Protein AF-H0EYF1-F1 (afdb_monomer_lite)

Radius of gyration: 36.39 Å; chains: 1; bounding box: 129×73×87 Å

Structure (mmCIF, N/CA/C/O backbone):
data_AF-H0EYF1-F1
#
_entry.id   AF-H0EYF1-F1
#
loop_
_atom_site.group_PDB
_atom_site.id
_atom_site.type_symbol
_atom_site.label_atom_id
_atom_site.label_alt_id
_atom_site.label_comp_id
_atom_site.label_asym_id
_atom_site.label_entity_id
_atom_site.label_seq_id
_atom_site.pdbx_PDB_ins_code
_atom_site.Cartn_x
_atom_site.Cartn_y
_atom_site.Cartn_z
_atom_site.occupancy
_atom_site.B_iso_or_equiv
_atom_site.auth_seq_id
_atom_site.auth_comp_id
_atom_site.auth_asym_id
_atom_site.auth_atom_id
_atom_site.pdbx_PDB_model_num
ATOM 1 N N . MET A 1 1 ? 89.212 45.137 13.481 1.00 36.31 1 MET A N 1
ATOM 2 C CA . MET A 1 1 ? 88.698 46.083 12.464 1.00 36.31 1 MET A CA 1
ATOM 3 C C . MET A 1 1 ? 87.272 45.691 12.110 1.00 36.31 1 MET A C 1
ATOM 5 O O . MET A 1 1 ? 87.019 44.524 11.852 1.00 36.31 1 MET A O 1
ATOM 9 N N . LYS A 1 2 ? 86.349 46.651 12.211 1.00 36.38 2 LYS A N 1
ATOM 10 C CA . LYS A 1 2 ? 84.891 46.508 12.074 1.00 36.38 2 LYS A CA 1
ATOM 11 C C . LYS A 1 2 ? 84.499 46.073 10.658 1.00 36.38 2 LYS A C 1
ATOM 13 O O . LYS A 1 2 ? 84.971 46.716 9.727 1.00 36.38 2 LYS A O 1
ATOM 18 N N . ARG A 1 3 ? 83.557 45.131 10.509 1.00 32.34 3 ARG A N 1
ATOM 19 C CA . ARG A 1 3 ? 82.508 45.187 9.469 1.00 32.34 3 ARG A CA 1
ATOM 20 C C . ARG A 1 3 ? 81.203 44.581 9.984 1.00 32.34 3 ARG A C 1
ATOM 22 O O . ARG A 1 3 ? 81.070 43.378 10.157 1.00 32.34 3 ARG A O 1
ATOM 29 N N . LEU A 1 4 ? 80.281 45.500 10.237 1.00 33.81 4 LEU A N 1
ATOM 30 C CA . LEU A 1 4 ? 78.841 45.331 10.330 1.00 33.81 4 LEU A CA 1
ATOM 31 C C . LEU A 1 4 ? 78.311 45.169 8.896 1.00 33.81 4 LEU A C 1
ATOM 33 O O . LEU A 1 4 ? 78.695 45.961 8.035 1.00 33.81 4 LEU A O 1
ATOM 37 N N . ILE A 1 5 ? 77.442 44.192 8.637 1.00 38.03 5 ILE A N 1
ATOM 38 C CA . ILE A 1 5 ? 76.623 44.159 7.418 1.00 38.03 5 ILE A CA 1
ATOM 39 C C . ILE A 1 5 ? 75.173 43.922 7.842 1.00 38.03 5 ILE A C 1
ATOM 41 O O . ILE A 1 5 ? 74.803 42.836 8.280 1.00 38.03 5 ILE A O 1
ATOM 45 N N . GLN A 1 6 ? 74.379 44.988 7.736 1.00 41.38 6 GLN A N 1
ATOM 46 C CA . GLN A 1 6 ? 72.923 44.944 7.645 1.00 41.38 6 GLN A CA 1
ATOM 47 C C . GLN A 1 6 ? 72.523 44.288 6.322 1.00 41.38 6 GLN A C 1
ATOM 49 O O . GLN A 1 6 ? 73.114 44.594 5.287 1.00 41.38 6 GLN A O 1
ATOM 54 N N . SER A 1 7 ? 71.464 43.480 6.327 1.00 33.41 7 SER A N 1
ATOM 55 C CA . SER A 1 7 ? 70.642 43.323 5.130 1.00 33.41 7 SER A CA 1
ATOM 56 C C . SER A 1 7 ? 69.182 43.069 5.495 1.00 33.41 7 SER A C 1
ATOM 58 O O . SER A 1 7 ? 68.854 42.298 6.393 1.00 33.41 7 SER A O 1
ATOM 60 N N . SER A 1 8 ? 68.344 43.832 4.810 1.00 39.47 8 SER A N 1
ATOM 61 C CA . SER A 1 8 ? 66.900 44.006 4.896 1.00 39.47 8 SER A CA 1
ATOM 62 C C . SER A 1 8 ? 66.099 42.798 4.409 1.00 39.47 8 SER A C 1
ATOM 64 O O . SER A 1 8 ? 66.468 42.191 3.407 1.00 39.47 8 SER A O 1
ATOM 66 N N . ALA A 1 9 ? 64.926 42.556 5.005 1.00 35.59 9 ALA A N 1
ATOM 67 C CA . ALA A 1 9 ? 63.878 41.749 4.380 1.00 35.59 9 ALA A CA 1
ATOM 68 C C . ALA A 1 9 ? 62.464 42.261 4.726 1.00 35.59 9 ALA A C 1
ATOM 70 O O . ALA A 1 9 ? 62.045 42.262 5.880 1.00 35.59 9 ALA A O 1
ATOM 71 N N . LEU A 1 10 ? 61.734 42.658 3.683 1.00 33.69 10 LEU A N 1
ATOM 72 C CA . LEU A 1 10 ? 60.270 42.686 3.540 1.00 33.69 10 LEU A CA 1
ATOM 73 C C . LEU A 1 10 ? 59.974 42.187 2.101 1.00 33.69 10 LEU A C 1
ATOM 75 O O . LEU A 1 10 ? 60.881 42.303 1.272 1.00 33.69 10 LEU A O 1
ATOM 79 N N . PRO A 1 11 ? 58.767 41.688 1.737 1.00 42.94 11 PRO A N 1
ATOM 80 C CA . PRO A 1 11 ? 57.499 41.780 2.462 1.00 42.94 11 PRO A CA 1
ATOM 81 C C . PRO A 1 11 ? 56.692 40.467 2.604 1.00 42.94 11 PRO A C 1
ATOM 83 O O . PRO A 1 11 ? 56.949 39.432 1.992 1.00 42.94 11 PRO A O 1
ATOM 86 N N . SER A 1 12 ? 55.657 40.590 3.433 1.00 44.28 12 SER A N 1
ATOM 87 C CA . SER A 1 12 ? 54.610 39.638 3.800 1.00 44.28 12 SER A CA 1
ATOM 88 C C . SER A 1 12 ? 53.816 39.039 2.631 1.00 44.28 12 SER A C 1
ATOM 90 O O . SER A 1 12 ? 53.349 39.757 1.748 1.00 44.28 12 SER A O 1
ATOM 92 N N . ARG A 1 13 ? 53.523 37.733 2.709 1.00 41.03 13 ARG A N 1
ATOM 93 C CA . ARG A 1 13 ? 52.392 37.100 2.006 1.00 41.03 13 ARG A CA 1
ATOM 94 C C . ARG A 1 13 ? 51.315 36.735 3.023 1.00 41.03 13 ARG A C 1
ATOM 96 O O . ARG A 1 13 ? 51.528 35.892 3.888 1.00 41.03 13 ARG A O 1
ATOM 103 N N . ASN A 1 14 ? 50.163 37.385 2.893 1.00 40.12 14 ASN A N 1
ATOM 104 C CA . ASN A 1 14 ? 48.954 37.086 3.649 1.00 40.12 14 ASN A CA 1
ATOM 105 C C . ASN A 1 14 ? 48.372 35.745 3.186 1.00 40.12 14 ASN A C 1
ATOM 107 O O . ASN A 1 14 ? 47.941 35.626 2.040 1.00 40.12 14 ASN A O 1
ATOM 111 N N . PHE A 1 15 ? 48.316 34.761 4.082 1.00 41.09 15 PHE A N 1
ATOM 112 C CA . PHE A 1 15 ? 47.456 33.592 3.920 1.00 41.09 15 PHE A CA 1
ATOM 113 C C . PHE A 1 15 ? 46.184 33.807 4.739 1.00 41.09 15 PHE A C 1
ATOM 115 O O . PHE A 1 15 ? 46.206 33.814 5.967 1.00 41.09 15 PHE A O 1
ATOM 122 N N . VAL A 1 16 ? 45.069 34.004 4.040 1.00 46.84 16 VAL A N 1
ATOM 123 C CA . VAL A 1 16 ? 43.731 33.997 4.633 1.00 46.84 16 VAL A CA 1
ATOM 124 C C . VAL A 1 16 ? 43.368 32.539 4.906 1.00 46.84 16 VAL A C 1
ATOM 126 O O . VAL A 1 16 ? 43.118 31.774 3.979 1.00 46.84 16 VAL A O 1
ATOM 129 N N . CYS A 1 17 ? 43.368 32.140 6.176 1.00 43.34 17 CYS A N 1
ATOM 130 C CA . CYS A 1 17 ? 42.868 30.835 6.592 1.00 43.34 17 CYS A CA 1
ATOM 131 C C . CYS A 1 17 ? 41.353 30.944 6.814 1.00 43.34 17 CYS A C 1
ATOM 133 O O . CYS A 1 17 ? 40.897 31.688 7.684 1.00 43.34 17 CYS A O 1
ATOM 135 N N . HIS A 1 18 ? 40.560 30.247 6.001 1.00 44.66 18 HIS A N 1
ATOM 136 C CA . HIS A 1 18 ? 39.122 30.132 6.217 1.00 44.66 18 HIS A CA 1
ATOM 137 C C . HIS A 1 18 ? 38.850 29.269 7.452 1.00 44.66 18 HIS A C 1
ATOM 139 O O . HIS A 1 18 ? 39.207 28.094 7.510 1.00 44.66 18 HIS A O 1
ATOM 145 N N . HIS A 1 19 ? 38.212 29.877 8.449 1.00 50.19 19 HIS A N 1
ATOM 146 C CA . HIS A 1 19 ? 37.812 29.227 9.688 1.00 50.19 19 HIS A CA 1
ATOM 147 C C . HIS A 1 19 ? 36.680 28.232 9.394 1.00 50.19 19 HIS A C 1
ATOM 149 O O . HIS A 1 19 ? 35.540 28.626 9.151 1.00 50.19 19 HIS A O 1
ATOM 155 N N . VAL A 1 20 ? 36.980 26.935 9.423 1.00 54.28 20 VAL A N 1
ATOM 156 C CA . VAL A 1 20 ? 35.946 25.894 9.469 1.00 54.28 20 VAL A CA 1
ATOM 157 C C . VAL A 1 20 ? 35.343 25.915 10.881 1.00 54.28 20 VAL A C 1
ATOM 159 O O . VAL A 1 20 ? 36.089 25.750 11.851 1.00 54.28 20 VAL A O 1
ATOM 162 N N . PRO A 1 21 ? 34.028 26.139 11.058 1.00 55.53 21 PRO A N 1
ATOM 163 C CA . PRO A 1 21 ? 33.420 26.098 12.379 1.00 55.53 21 PRO A CA 1
ATOM 164 C C . PRO A 1 21 ? 33.322 24.642 12.846 1.00 55.53 21 PRO A C 1
ATOM 166 O O . PRO A 1 21 ? 32.478 23.870 12.388 1.00 55.53 21 PRO A O 1
ATOM 169 N N . LEU A 1 22 ? 34.197 24.261 13.776 1.00 59.97 22 LEU A N 1
ATOM 170 C CA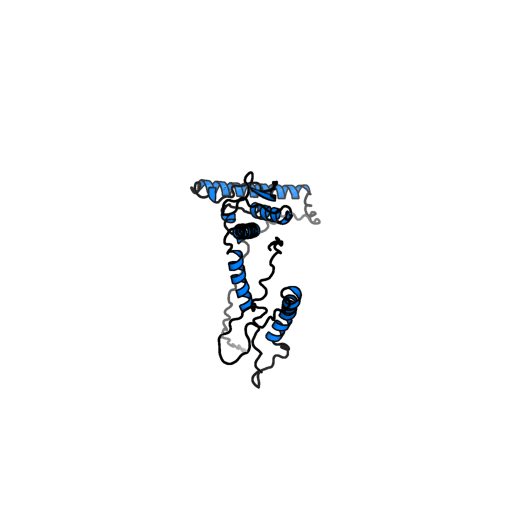 . LEU A 1 22 ? 34.086 23.007 14.513 1.00 59.97 22 LEU A CA 1
ATOM 171 C C . LEU A 1 22 ? 32.829 23.063 15.391 1.00 59.97 22 LEU A C 1
ATOM 173 O O . LEU A 1 22 ? 32.726 23.885 16.300 1.00 59.97 22 LEU A O 1
ATOM 177 N N . ARG A 1 23 ? 31.861 22.181 15.124 1.00 57.84 23 ARG A N 1
ATOM 178 C CA . ARG A 1 23 ? 30.709 21.968 16.008 1.00 57.84 23 ARG A CA 1
ATOM 179 C C . ARG A 1 23 ? 31.187 21.268 17.279 1.00 57.84 23 ARG A C 1
ATOM 181 O O . ARG A 1 23 ? 31.552 20.097 17.243 1.00 57.84 23 ARG A O 1
ATOM 188 N N . THR A 1 24 ? 31.176 21.974 18.401 1.00 65.94 24 THR A N 1
ATOM 189 C CA . THR A 1 24 ? 31.469 21.409 19.720 1.00 65.94 24 THR A CA 1
ATOM 190 C C . THR A 1 24 ? 30.261 20.617 20.235 1.00 65.94 24 THR A C 1
ATOM 192 O O . THR A 1 24 ? 29.152 21.134 20.336 1.00 65.94 24 THR A O 1
ATOM 195 N N . LEU A 1 25 ? 30.461 19.332 20.553 1.00 60.88 25 LEU A N 1
ATOM 196 C CA . LEU A 1 25 ? 29.414 18.407 21.025 1.00 60.88 25 LEU A CA 1
ATOM 197 C C . LEU A 1 25 ? 29.167 18.455 22.548 1.00 60.88 25 LEU A C 1
ATOM 199 O O . LEU A 1 25 ? 28.578 17.530 23.102 1.00 60.88 25 LEU A O 1
ATOM 203 N N . HIS A 1 26 ? 29.599 19.502 23.256 1.00 60.94 26 HIS A N 1
ATOM 204 C CA . HIS A 1 26 ? 29.375 19.592 24.700 1.00 60.94 26 HIS A CA 1
ATOM 205 C C . HIS A 1 26 ? 29.212 21.037 25.174 1.00 60.94 26 HIS A C 1
ATOM 207 O O . HIS A 1 26 ? 30.032 21.891 24.850 1.00 60.94 26 HIS A O 1
ATOM 213 N N . THR A 1 27 ? 28.159 21.303 25.953 1.00 68.62 27 THR A N 1
ATOM 214 C CA . THR A 1 27 ? 27.838 22.635 26.500 1.00 68.62 27 THR A CA 1
ATOM 215 C C . THR A 1 27 ? 28.123 22.759 27.994 1.00 68.62 27 THR A C 1
ATOM 217 O O . THR A 1 27 ? 27.770 23.773 28.590 1.00 68.62 27 THR A O 1
ATOM 220 N N . SER A 1 28 ? 28.721 21.748 28.632 1.00 76.56 28 SER A N 1
ATOM 221 C CA . SER A 1 28 ? 29.192 21.902 30.010 1.00 76.56 28 SER A CA 1
ATOM 222 C C . SER A 1 28 ? 30.664 22.319 30.024 1.00 76.56 28 SER A C 1
ATOM 224 O O . SER A 1 28 ? 31.446 21.786 29.227 1.00 76.56 28 SER A O 1
ATOM 226 N N . PRO A 1 29 ? 31.064 23.211 30.946 1.00 74.94 29 PRO A N 1
ATOM 227 C CA . PRO A 1 29 ? 32.471 23.491 31.180 1.00 74.94 29 PRO A CA 1
ATOM 228 C C . PRO A 1 29 ? 33.180 22.196 31.615 1.00 74.94 29 PRO A C 1
ATOM 230 O O . PRO A 1 29 ? 32.590 21.406 32.364 1.00 74.94 29 PRO A O 1
ATOM 233 N N . PRO A 1 30 ? 34.408 21.933 31.137 1.00 69.19 30 PRO A N 1
ATOM 234 C CA . PRO A 1 30 ? 35.191 20.805 31.618 1.00 69.19 30 PRO A CA 1
ATOM 235 C C . PRO A 1 30 ? 35.521 21.043 33.093 1.00 69.19 30 PRO A C 1
ATOM 237 O O . PRO A 1 30 ? 36.113 22.061 33.443 1.00 69.19 30 PRO A O 1
ATOM 240 N N . ASN A 1 31 ? 35.118 20.121 33.965 1.00 74.38 31 ASN A N 1
ATOM 241 C CA . ASN A 1 31 ? 35.524 20.157 35.364 1.00 74.38 31 ASN A CA 1
ATOM 242 C C . ASN A 1 31 ? 36.901 19.479 35.474 1.00 74.38 31 ASN A C 1
ATOM 244 O O . ASN A 1 31 ? 36.985 18.280 35.185 1.00 74.38 31 ASN A O 1
ATOM 248 N N . PRO A 1 32 ? 37.986 20.200 35.811 1.00 75.75 32 PRO A N 1
ATOM 249 C CA . PRO A 1 32 ? 39.298 19.586 35.957 1.00 75.75 32 PRO A CA 1
ATOM 250 C C . PRO A 1 32 ? 39.278 18.579 37.112 1.00 75.75 32 PRO A C 1
ATOM 252 O O . PRO A 1 32 ? 38.666 18.811 38.154 1.00 75.75 32 PRO A O 1
ATOM 255 N N . ALA A 1 33 ? 39.950 17.444 36.927 1.00 65.12 33 ALA A N 1
ATOM 256 C CA . ALA A 1 33 ? 40.048 16.430 37.966 1.00 65.12 33 ALA A CA 1
ATOM 257 C C . ALA A 1 33 ? 40.816 16.991 39.174 1.00 65.12 33 ALA A C 1
ATOM 259 O O . ALA A 1 33 ? 41.974 17.390 39.055 1.00 65.12 33 ALA A O 1
ATOM 260 N N . THR A 1 34 ? 40.178 17.015 40.344 1.00 71.94 34 THR A N 1
ATOM 261 C CA . THR A 1 34 ? 40.853 17.316 41.609 1.00 71.94 34 THR A CA 1
ATOM 262 C C . THR A 1 34 ? 41.784 16.154 41.945 1.00 71.94 34 THR A C 1
ATOM 264 O O . THR A 1 34 ? 41.329 15.045 42.224 1.00 71.94 34 THR A O 1
ATOM 267 N N . ILE A 1 35 ? 43.094 16.390 41.884 1.00 60.72 35 ILE A N 1
ATOM 268 C CA . ILE A 1 35 ? 44.106 15.392 42.238 1.00 60.72 35 ILE A CA 1
ATOM 269 C C . ILE A 1 35 ? 44.102 15.249 43.763 1.00 60.72 35 ILE A C 1
ATOM 271 O O . ILE A 1 35 ? 44.563 16.139 44.475 1.00 60.72 35 ILE A O 1
ATOM 275 N N . ALA A 1 36 ? 43.572 14.140 44.277 1.00 66.44 36 ALA A N 1
ATOM 276 C CA . ALA A 1 36 ? 43.774 13.781 45.674 1.00 66.44 36 ALA A CA 1
ATOM 277 C C . ALA A 1 36 ? 45.237 13.351 45.865 1.00 66.44 36 ALA A C 1
ATOM 279 O O . ALA A 1 36 ? 45.731 12.482 45.145 1.00 66.44 36 ALA A O 1
ATOM 280 N N . SER A 1 37 ? 45.934 13.948 46.834 1.00 63.78 37 SER A N 1
ATOM 281 C CA . SER A 1 37 ? 47.297 13.569 47.214 1.00 63.78 37 SER A CA 1
ATOM 282 C C . SER A 1 37 ? 47.280 12.244 47.980 1.00 63.78 37 SER A C 1
ATOM 284 O O . SER A 1 37 ? 47.389 12.212 49.204 1.00 63.78 37 SER A O 1
ATOM 286 N N . ILE A 1 38 ? 47.087 11.139 47.267 1.00 58.97 38 ILE A N 1
ATOM 287 C CA . ILE A 1 38 ? 47.231 9.796 47.822 1.00 58.97 38 ILE A CA 1
ATOM 288 C C . ILE A 1 38 ? 48.207 9.050 46.921 1.00 58.97 38 ILE A C 1
ATOM 290 O O . ILE A 1 38 ? 47.828 8.381 45.962 1.00 58.97 38 ILE A O 1
ATOM 294 N N . THR A 1 39 ? 49.493 9.192 47.234 1.00 58.25 39 THR A N 1
ATOM 295 C CA . THR A 1 39 ? 50.566 8.351 46.698 1.00 58.25 39 THR A CA 1
ATOM 296 C C . THR A 1 39 ? 50.463 6.971 47.348 1.00 58.25 39 THR A C 1
ATOM 298 O O . THR A 1 39 ? 51.262 6.609 48.205 1.00 58.25 39 THR A O 1
ATOM 301 N N . ALA A 1 40 ? 49.441 6.200 46.985 1.00 58.25 40 ALA A N 1
ATOM 302 C CA . ALA A 1 40 ? 49.410 4.769 47.245 1.00 58.25 40 ALA A CA 1
ATOM 303 C C . ALA A 1 40 ? 49.949 4.075 45.990 1.00 58.25 40 ALA A C 1
ATOM 305 O O . ALA A 1 40 ? 49.225 3.882 45.016 1.00 58.25 40 ALA A O 1
ATOM 306 N N . SER A 1 41 ? 51.246 3.751 45.990 1.00 63.12 41 SER A N 1
ATOM 307 C CA . SER A 1 41 ? 51.827 2.851 44.990 1.00 63.12 41 SER A CA 1
ATOM 308 C C . SER A 1 41 ? 51.269 1.453 45.239 1.00 63.12 41 SER A C 1
ATOM 310 O O . SER A 1 41 ? 51.738 0.713 46.101 1.00 63.12 41 SER A O 1
ATOM 312 N N . GLY A 1 42 ? 50.201 1.131 44.528 1.00 73.12 42 GLY A N 1
ATOM 313 C CA . GLY A 1 42 ? 49.596 -0.186 44.488 1.00 73.12 42 GLY A CA 1
ATOM 314 C C . GLY A 1 42 ? 48.999 -0.402 43.103 1.00 73.12 42 GLY A C 1
ATOM 315 O O . GLY A 1 42 ? 48.647 0.577 42.436 1.00 73.12 42 GLY A O 1
ATOM 316 N N . PRO A 1 43 ? 48.905 -1.658 42.633 1.00 77.62 43 PRO A N 1
ATOM 317 C CA . PRO A 1 43 ? 48.212 -1.943 41.388 1.00 77.62 43 PRO A CA 1
ATOM 318 C C . PRO A 1 43 ? 46.812 -1.319 41.450 1.00 77.62 43 PRO A C 1
ATOM 320 O O . PRO A 1 43 ? 46.177 -1.370 42.510 1.00 77.62 43 PRO A O 1
ATOM 323 N N . PRO A 1 44 ? 46.348 -0.694 40.353 1.00 77.50 44 PRO A N 1
ATOM 324 C CA . PRO A 1 44 ? 45.074 0.007 40.338 1.00 77.50 44 PRO A CA 1
ATOM 325 C C . PRO A 1 44 ? 43.982 -0.916 40.888 1.00 77.50 44 PRO A C 1
ATOM 327 O O . PRO A 1 44 ? 43.984 -2.112 40.562 1.00 77.50 44 PRO A O 1
ATOM 330 N N . PRO A 1 45 ? 43.069 -0.405 41.737 1.00 80.06 45 PRO A N 1
ATOM 331 C CA . PRO A 1 45 ? 41.979 -1.219 42.247 1.00 80.06 45 PRO A CA 1
ATOM 332 C C . PRO A 1 45 ? 41.261 -1.860 41.063 1.00 80.06 45 PRO A C 1
ATOM 334 O O . PRO A 1 45 ? 41.062 -1.221 40.024 1.00 80.06 45 PRO A O 1
ATOM 337 N N . LYS A 1 46 ? 40.913 -3.145 41.203 1.00 77.62 46 LYS A N 1
ATOM 338 C CA . LYS A 1 46 ? 40.218 -3.865 40.136 1.00 77.62 46 LYS A CA 1
ATOM 339 C C . LYS A 1 46 ? 38.978 -3.056 39.731 1.00 77.62 46 LYS A C 1
ATOM 341 O O . LYS A 1 46 ? 38.278 -2.573 40.627 1.00 77.62 46 LYS A O 1
ATOM 346 N N . PRO A 1 47 ? 38.713 -2.896 38.419 1.00 76.12 47 PRO A N 1
ATOM 347 C CA . PRO A 1 47 ? 37.534 -2.189 37.942 1.00 76.12 47 PRO A CA 1
ATOM 348 C C . PRO A 1 47 ? 36.298 -2.704 38.683 1.00 76.12 47 PRO A C 1
ATOM 350 O O . PRO A 1 47 ? 36.176 -3.925 38.837 1.00 76.12 47 PRO A O 1
ATOM 353 N N . PRO A 1 48 ? 35.404 -1.825 39.170 1.00 75.44 48 PRO A N 1
ATOM 354 C CA . PRO A 1 48 ? 34.202 -2.274 39.853 1.00 75.44 48 PRO A CA 1
ATOM 355 C C . PRO A 1 48 ? 33.439 -3.214 38.920 1.00 75.44 48 PRO A C 1
ATOM 357 O O . PRO A 1 48 ? 33.029 -2.823 37.825 1.00 75.44 48 PRO A O 1
ATOM 360 N N . ALA A 1 49 ? 33.292 -4.471 39.336 1.00 68.88 49 ALA A N 1
ATOM 361 C CA . ALA A 1 49 ? 32.514 -5.437 38.584 1.00 68.88 49 ALA A CA 1
ATOM 362 C C . ALA A 1 49 ? 31.041 -5.002 38.656 1.00 68.88 49 ALA A C 1
ATOM 364 O O . ALA A 1 49 ? 30.542 -4.757 39.759 1.00 68.88 49 ALA A O 1
ATOM 365 N N . PRO A 1 50 ? 30.334 -4.853 37.522 1.00 62.03 50 PRO A N 1
ATOM 366 C CA . PRO A 1 50 ? 28.911 -4.558 37.562 1.00 62.03 50 PRO A CA 1
ATOM 367 C C . PRO A 1 50 ? 28.208 -5.712 38.284 1.00 62.03 50 PRO A C 1
ATOM 369 O O . PRO A 1 50 ? 28.268 -6.851 37.824 1.00 62.03 50 PRO A O 1
ATOM 372 N N . SER A 1 51 ? 27.559 -5.442 39.419 1.00 62.66 51 SER A N 1
ATOM 373 C CA . SER A 1 51 ? 26.686 -6.439 40.037 1.00 62.66 51 SER A CA 1
ATOM 374 C C . SER A 1 51 ? 25.548 -6.756 39.063 1.00 62.66 51 SER A C 1
ATOM 376 O O . SER A 1 51 ? 24.984 -5.847 38.446 1.00 62.66 51 SER A O 1
ATOM 378 N N . ALA A 1 52 ? 25.221 -8.039 38.890 1.00 59.91 52 ALA A N 1
ATOM 379 C CA . ALA A 1 52 ? 24.129 -8.472 38.014 1.00 59.91 52 ALA A CA 1
ATOM 380 C C . ALA A 1 52 ? 22.793 -7.800 38.403 1.00 59.91 52 ALA A C 1
ATOM 382 O O . ALA A 1 52 ? 22.043 -7.368 37.528 1.00 59.91 52 ALA A O 1
ATOM 383 N N . ASP A 1 53 ? 22.592 -7.548 39.702 1.00 60.41 53 ASP A N 1
ATOM 384 C CA . ASP A 1 53 ? 21.457 -6.801 40.267 1.00 60.41 53 ASP A CA 1
ATOM 385 C C . ASP A 1 53 ? 21.320 -5.361 39.724 1.00 60.41 53 ASP A C 1
ATOM 387 O O . ASP A 1 53 ? 20.266 -4.728 39.833 1.00 60.41 53 ASP A O 1
ATOM 391 N N . HIS A 1 54 ? 22.379 -4.797 39.126 1.00 58.69 54 HIS A N 1
ATOM 392 C CA . HIS A 1 54 ? 22.389 -3.410 38.672 1.00 58.69 54 HIS A CA 1
ATOM 393 C C . HIS A 1 54 ? 21.759 -3.204 37.289 1.00 58.69 54 HIS A C 1
ATOM 395 O O . HIS A 1 54 ? 21.295 -2.097 36.995 1.00 58.69 54 HIS A O 1
ATOM 401 N N . VAL A 1 55 ? 21.719 -4.228 36.432 1.00 61.34 55 VAL A N 1
ATOM 402 C CA . VAL A 1 55 ? 21.178 -4.084 35.070 1.00 61.34 55 VAL A CA 1
ATOM 403 C C . VAL A 1 55 ? 19.668 -3.868 35.131 1.00 61.34 55 VAL A C 1
ATOM 405 O O . VAL A 1 55 ? 19.171 -2.857 34.623 1.00 61.34 55 VAL A O 1
ATOM 408 N N . ASP A 1 56 ? 18.959 -4.725 35.863 1.00 71.94 56 ASP A N 1
ATOM 409 C CA . ASP A 1 56 ? 17.510 -4.614 36.034 1.00 71.94 56 ASP A CA 1
ATOM 410 C C . ASP A 1 56 ? 17.127 -3.358 36.820 1.00 71.94 56 ASP A C 1
ATOM 412 O O . ASP A 1 56 ? 16.208 -2.633 36.431 1.00 71.94 56 ASP A O 1
ATOM 416 N N . ALA A 1 57 ? 17.899 -2.996 37.851 1.00 77.19 57 ALA A N 1
ATOM 417 C CA . ALA A 1 57 ? 17.687 -1.758 38.599 1.00 77.19 57 ALA A CA 1
ATOM 418 C C . ALA A 1 57 ? 17.884 -0.493 37.736 1.00 77.19 57 ALA A C 1
ATOM 420 O O . ALA A 1 57 ? 17.150 0.492 37.887 1.00 77.19 57 ALA A O 1
ATOM 421 N N . ARG A 1 58 ? 18.851 -0.491 36.804 1.00 73.62 58 ARG A N 1
ATOM 422 C CA . ARG A 1 58 ? 19.066 0.609 35.843 1.00 73.62 58 ARG A CA 1
ATOM 423 C C . ARG A 1 58 ? 17.920 0.717 34.847 1.00 73.62 58 ARG A C 1
ATOM 425 O O . ARG A 1 58 ? 17.447 1.827 34.585 1.00 73.62 58 ARG A O 1
ATOM 432 N N . VAL A 1 59 ? 17.469 -0.413 34.306 1.00 79.00 59 VAL A N 1
ATOM 433 C CA . VAL A 1 59 ? 16.342 -0.469 33.367 1.00 79.00 59 VAL A CA 1
ATOM 434 C C . VAL A 1 59 ? 15.053 -0.016 34.056 1.00 79.00 59 VAL A C 1
ATOM 436 O O . VAL A 1 59 ? 14.356 0.853 33.527 1.00 79.00 59 VAL A O 1
ATOM 439 N N . ALA A 1 60 ? 14.776 -0.504 35.267 1.00 81.94 60 ALA A N 1
ATOM 440 C CA . ALA A 1 60 ? 13.619 -0.106 36.066 1.00 81.94 60 ALA A CA 1
ATOM 441 C C . ALA A 1 60 ? 13.628 1.398 36.389 1.00 81.94 60 ALA A C 1
ATOM 443 O O . ALA A 1 60 ? 12.616 2.080 36.218 1.00 81.94 60 ALA A O 1
ATOM 444 N N . ARG A 1 61 ? 14.786 1.956 36.773 1.00 83.19 61 ARG A N 1
ATOM 445 C CA . ARG A 1 61 ? 14.943 3.398 37.026 1.00 83.19 61 ARG A CA 1
ATOM 446 C C . ARG A 1 61 ? 14.688 4.234 35.772 1.00 83.19 61 ARG A C 1
ATOM 448 O O . ARG A 1 61 ? 13.963 5.224 35.851 1.00 83.19 61 ARG A O 1
ATOM 455 N N . ARG A 1 62 ? 15.236 3.830 34.617 1.00 81.75 62 ARG A N 1
ATOM 456 C CA . ARG A 1 62 ? 14.994 4.506 33.329 1.00 81.75 62 ARG A CA 1
ATOM 457 C C . ARG A 1 62 ? 13.520 4.458 32.931 1.00 81.75 62 ARG A C 1
ATOM 459 O O . ARG A 1 62 ? 12.987 5.485 32.522 1.00 81.75 62 ARG A O 1
ATOM 466 N N . ARG A 1 63 ? 12.850 3.311 33.099 1.00 85.06 63 ARG A N 1
ATOM 467 C CA . ARG A 1 63 ? 11.402 3.174 32.852 1.00 85.06 63 ARG A CA 1
ATOM 468 C C . ARG A 1 63 ? 10.591 4.114 33.746 1.00 85.06 63 ARG A C 1
ATOM 470 O O . ARG A 1 63 ? 9.791 4.886 33.228 1.00 85.06 63 ARG A O 1
ATOM 477 N N . LYS A 1 64 ? 10.870 4.138 35.054 1.00 86.38 64 LYS A N 1
ATOM 478 C CA . LYS A 1 64 ? 10.196 5.025 36.020 1.00 86.38 64 LYS A CA 1
ATOM 479 C C . LYS A 1 64 ? 10.416 6.510 35.703 1.00 86.38 64 LYS A C 1
ATOM 481 O O . LYS A 1 64 ? 9.493 7.314 35.802 1.00 86.38 64 LYS A O 1
ATOM 486 N N . GLN A 1 65 ? 11.625 6.884 35.283 1.00 84.88 65 GLN A N 1
ATOM 487 C CA . GLN A 1 65 ? 11.936 8.255 34.872 1.00 84.88 65 GLN A CA 1
ATOM 488 C C . GLN A 1 65 ? 11.220 8.642 33.568 1.00 84.88 65 GLN A C 1
ATOM 490 O O . GLN A 1 65 ? 10.689 9.747 33.468 1.00 84.88 65 GLN A O 1
ATOM 495 N N . ALA A 1 66 ? 11.159 7.734 32.590 1.00 80.44 66 ALA A N 1
ATOM 496 C CA . ALA A 1 66 ? 10.416 7.944 31.349 1.00 80.44 66 ALA A CA 1
ATOM 497 C C . ALA A 1 66 ? 8.906 8.101 31.605 1.00 80.44 66 ALA A C 1
ATOM 499 O O . ALA A 1 66 ? 8.269 8.976 31.018 1.00 80.44 66 ALA A O 1
ATOM 500 N N . GLU A 1 67 ? 8.348 7.312 32.524 1.00 85.62 67 GLU A N 1
ATOM 501 C CA . GLU A 1 67 ? 6.951 7.411 32.951 1.00 85.62 67 GLU A CA 1
ATOM 502 C C . GLU A 1 67 ? 6.651 8.756 33.632 1.00 85.62 67 GLU A C 1
ATOM 504 O O . GLU A 1 67 ? 5.686 9.431 33.269 1.00 85.62 67 GLU A O 1
ATOM 509 N N . LEU A 1 68 ? 7.518 9.206 34.548 1.00 82.25 68 LEU A N 1
ATOM 510 C CA . LEU A 1 68 ? 7.405 10.521 35.190 1.00 82.25 68 LEU A CA 1
ATOM 511 C C . LEU A 1 68 ? 7.473 11.672 34.176 1.00 82.25 68 LEU A C 1
ATOM 513 O O . LEU A 1 68 ? 6.675 12.605 34.256 1.00 82.25 68 LEU A O 1
ATOM 517 N N . LEU A 1 69 ? 8.376 11.601 33.192 1.00 80.25 69 LEU A N 1
ATOM 518 C CA . LEU A 1 69 ? 8.472 12.605 32.125 1.00 80.25 69 LEU A CA 1
ATOM 519 C C . LEU A 1 69 ? 7.226 12.620 31.233 1.00 80.25 69 LEU A C 1
ATOM 521 O O . LEU A 1 69 ? 6.760 13.696 30.851 1.00 80.25 69 LEU A O 1
ATOM 525 N N . LYS A 1 70 ? 6.660 11.448 30.926 1.00 75.44 70 LYS A N 1
ATOM 526 C CA . LYS A 1 70 ? 5.396 11.328 30.188 1.00 75.4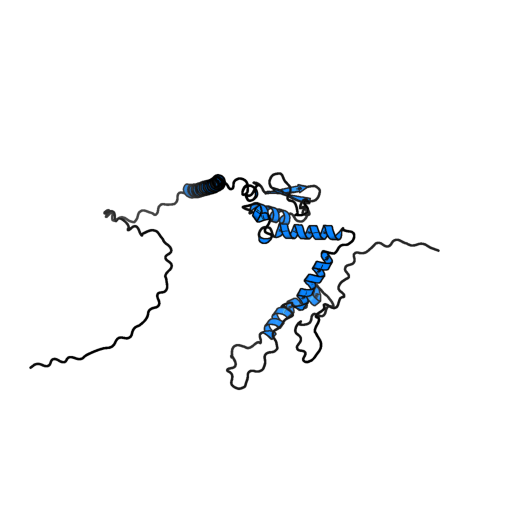4 70 LYS A CA 1
ATOM 527 C C . LYS A 1 70 ? 4.252 11.975 30.973 1.00 75.44 70 LYS A C 1
ATOM 529 O O . LYS A 1 70 ? 3.536 12.807 30.421 1.00 75.44 70 LYS A O 1
ATOM 534 N N . ARG A 1 71 ? 4.153 11.687 32.275 1.00 75.88 71 ARG A N 1
ATOM 535 C CA . ARG A 1 71 ? 3.151 12.273 33.177 1.00 75.88 71 ARG A CA 1
ATOM 536 C C . ARG A 1 71 ? 3.309 13.790 33.318 1.00 75.88 71 ARG A C 1
ATOM 538 O O . ARG A 1 71 ? 2.317 14.506 33.290 1.00 75.88 71 ARG A O 1
ATOM 545 N N . GLY A 1 72 ? 4.541 14.298 33.394 1.00 78.44 72 GLY A N 1
ATOM 546 C CA . GLY A 1 72 ? 4.821 15.738 33.429 1.00 78.44 72 GLY A CA 1
ATOM 547 C C . GLY A 1 72 ? 4.435 16.465 32.136 1.00 78.44 72 GLY A C 1
ATOM 548 O O . GLY A 1 72 ? 3.865 17.555 32.187 1.00 78.44 72 GLY A O 1
ATOM 549 N N . ARG A 1 73 ? 4.684 15.851 30.969 1.00 71.06 73 ARG A N 1
ATOM 550 C CA . ARG A 1 73 ? 4.215 16.377 29.673 1.00 71.06 73 ARG A CA 1
ATOM 551 C C . ARG A 1 73 ? 2.690 16.397 29.589 1.00 71.06 73 ARG A C 1
ATOM 553 O O . ARG A 1 73 ? 2.131 17.377 29.105 1.00 71.06 73 ARG A O 1
ATOM 560 N N . ASP A 1 74 ? 2.040 15.353 30.097 1.00 65.38 74 ASP A N 1
ATOM 561 C CA . AS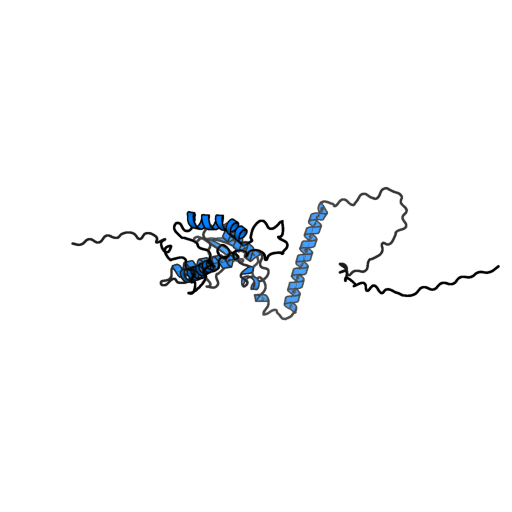P A 1 74 ? 0.583 15.255 30.152 1.00 65.38 74 ASP A CA 1
ATOM 562 C C . ASP A 1 74 ? -0.039 16.329 31.061 1.00 65.38 74 ASP A C 1
ATOM 564 O O . ASP A 1 74 ? -0.977 16.997 30.638 1.00 65.38 74 ASP A O 1
ATOM 568 N N . MET A 1 75 ? 0.510 16.563 32.260 1.00 68.06 75 MET A N 1
ATOM 569 C CA . MET A 1 75 ? 0.023 17.610 33.176 1.00 68.06 75 MET A CA 1
ATOM 570 C C . MET A 1 75 ? 0.193 19.019 32.591 1.00 68.06 75 MET A C 1
ATOM 572 O O . MET A 1 75 ? -0.752 19.804 32.600 1.00 68.06 75 MET A O 1
ATOM 576 N N . ARG A 1 76 ? 1.346 19.319 31.978 1.00 68.81 76 ARG A N 1
ATOM 577 C CA . ARG A 1 76 ? 1.588 20.626 31.340 1.00 68.81 76 ARG A CA 1
ATOM 578 C C . ARG A 1 76 ? 0.641 20.888 30.160 1.00 68.81 76 ARG A C 1
ATOM 580 O O . ARG A 1 76 ? 0.259 22.029 29.912 1.00 68.81 76 ARG A O 1
ATOM 587 N N . ALA A 1 77 ? 0.254 19.842 29.426 1.00 61.78 77 ALA A N 1
ATOM 588 C CA . ALA A 1 77 ? -0.726 19.953 28.346 1.00 61.78 77 ALA A CA 1
ATOM 589 C C . ALA A 1 77 ? -2.147 20.263 28.858 1.00 61.78 77 ALA A C 1
ATOM 591 O O . ALA A 1 77 ? -2.922 20.889 28.133 1.00 61.78 77 ALA A O 1
ATOM 592 N N . VAL A 1 78 ? -2.474 19.844 30.086 1.00 59.84 78 VAL A N 1
ATOM 593 C CA . VAL A 1 78 ? -3.754 20.123 30.757 1.00 59.84 78 VAL A CA 1
ATOM 594 C C . VAL A 1 78 ? -3.779 21.544 31.333 1.00 59.84 78 VAL A C 1
ATOM 596 O O . VAL A 1 78 ? -4.747 22.264 31.100 1.00 59.84 78 VAL A O 1
ATOM 599 N N . GLU A 1 79 ? -2.710 21.982 32.008 1.00 61.16 79 GLU A N 1
ATOM 600 C CA . GLU A 1 79 ? -2.610 23.324 32.616 1.00 61.16 79 GLU A CA 1
ATOM 601 C C . GLU A 1 79 ? -2.623 24.465 31.586 1.00 61.16 79 GLU A C 1
ATOM 603 O O . GLU A 1 79 ? -3.152 25.540 31.851 1.00 61.16 79 GLU A O 1
ATOM 608 N N . GLY A 1 80 ? -2.101 24.239 30.377 1.00 64.19 80 GLY A N 1
ATOM 609 C CA . GLY A 1 80 ? -2.032 25.247 29.311 1.00 64.19 80 GLY A CA 1
ATOM 610 C C . GLY A 1 80 ? -3.362 25.604 28.626 1.00 64.19 80 GLY A C 1
ATOM 611 O O . GLY A 1 80 ? -3.334 26.030 27.473 1.00 64.19 80 GLY A O 1
ATOM 612 N N . GLY A 1 81 ? -4.522 25.371 29.252 1.00 52.91 81 GLY A N 1
ATOM 613 C CA . GLY A 1 81 ? -5.834 25.808 28.741 1.00 52.91 81 GLY A CA 1
ATOM 614 C C . GLY A 1 81 ? -6.293 25.157 27.425 1.00 52.91 81 GLY A C 1
ATOM 615 O O . GLY A 1 81 ? -7.306 25.546 26.853 1.00 52.91 81 GLY A O 1
ATOM 616 N N . LYS A 1 82 ? -5.587 24.133 26.935 1.00 52.91 82 LYS A N 1
ATOM 617 C CA . LYS A 1 82 ? -5.942 23.358 25.731 1.00 52.91 82 LYS A CA 1
ATOM 618 C C . LYS A 1 82 ? -6.855 22.155 26.020 1.00 52.91 82 LYS A C 1
ATOM 620 O O . LYS A 1 82 ? -7.108 21.350 25.124 1.00 52.91 82 LYS A O 1
ATOM 625 N N . GLY A 1 83 ? -7.386 22.051 27.240 1.00 45.47 83 GLY A N 1
ATOM 626 C CA . GLY A 1 83 ? -8.127 20.892 27.757 1.00 45.47 83 GLY A CA 1
ATOM 627 C C . GLY A 1 83 ? -9.427 20.520 27.029 1.00 45.47 83 GLY A C 1
ATOM 628 O O . GLY A 1 83 ? -9.905 19.406 27.209 1.00 45.47 83 GLY A O 1
ATOM 629 N N . GLY A 1 84 ? -9.974 21.383 26.164 1.00 44.38 84 GLY A N 1
ATOM 630 C CA . GLY A 1 84 ? -11.147 21.058 25.332 1.00 44.38 84 GLY A CA 1
ATOM 631 C C . GLY A 1 84 ? -10.822 20.557 23.915 1.00 44.38 84 GLY A C 1
ATOM 632 O O . GLY A 1 84 ? -11.638 19.877 23.296 1.00 44.38 84 GLY A O 1
ATOM 633 N N . GLY A 1 85 ? -9.627 20.865 23.392 1.00 47.78 85 GLY A N 1
ATOM 634 C CA . GLY A 1 85 ? -9.235 20.575 22.004 1.00 47.78 85 GLY A CA 1
ATOM 635 C C . GLY A 1 85 ? -8.200 19.455 21.853 1.00 47.78 85 GLY A C 1
ATOM 636 O O . GLY A 1 85 ? -8.209 18.745 20.850 1.00 47.78 85 GLY A O 1
ATOM 637 N N . THR A 1 86 ? -7.329 19.246 22.848 1.00 51.50 86 THR A N 1
ATOM 638 C CA . THR A 1 86 ? -6.240 18.247 22.791 1.00 51.50 86 THR A CA 1
ATOM 639 C C . THR A 1 86 ? -6.629 16.863 23.308 1.00 51.50 86 THR A C 1
ATOM 641 O O . THR A 1 86 ? -5.947 15.883 23.012 1.00 51.50 86 THR A O 1
ATOM 644 N N . ALA A 1 87 ? -7.757 16.727 24.009 1.00 52.09 87 ALA A N 1
ATOM 645 C CA . ALA A 1 87 ? -8.292 15.414 24.376 1.00 52.09 87 ALA A CA 1
ATOM 646 C C . ALA A 1 87 ? -8.664 14.582 23.132 1.00 52.09 87 ALA A C 1
ATOM 648 O O . ALA A 1 87 ? -8.471 13.372 23.119 1.00 52.09 87 ALA A O 1
ATOM 649 N N . LYS A 1 88 ? -9.109 15.244 22.052 1.00 53.88 88 LYS A N 1
ATOM 650 C CA . LYS A 1 88 ? -9.368 14.610 20.747 1.00 53.88 88 LYS A CA 1
ATOM 651 C C . LYS A 1 88 ? -8.095 14.276 19.967 1.00 53.88 88 LYS A C 1
ATOM 653 O O . LYS A 1 88 ? -8.156 13.507 19.014 1.00 53.88 88 LYS A O 1
ATOM 658 N N . THR A 1 89 ? -6.955 14.873 20.321 1.00 65.69 89 THR A N 1
ATOM 659 C CA . THR A 1 89 ? -5.689 14.624 19.624 1.00 65.69 89 THR A CA 1
ATOM 660 C C . THR A 1 89 ? -4.867 13.539 20.299 1.00 65.69 89 THR A C 1
ATOM 662 O O . THR A 1 89 ? -4.155 12.811 19.610 1.00 65.69 89 THR A O 1
ATOM 665 N N . LYS A 1 90 ? -4.992 13.378 21.621 1.00 75.88 90 LYS A N 1
ATOM 666 C CA . LYS A 1 90 ? -4.333 12.312 22.380 1.00 75.88 90 LYS A CA 1
ATOM 667 C C . LYS A 1 90 ? -4.892 10.934 22.001 1.00 75.88 90 LYS A C 1
ATOM 669 O O . LYS A 1 90 ? -6.063 10.797 21.657 1.00 75.88 90 LYS A O 1
ATOM 674 N N . ARG A 1 91 ? -4.036 9.906 22.042 1.00 87.38 91 ARG A N 1
ATOM 675 C CA . ARG A 1 91 ? -4.453 8.502 21.908 1.00 87.38 91 ARG A CA 1
ATOM 676 C C . ARG A 1 91 ? -5.482 8.201 23.000 1.00 87.38 91 ARG A C 1
ATOM 678 O O . ARG A 1 91 ? -5.187 8.406 24.177 1.00 87.38 91 ARG A O 1
ATOM 685 N N . PHE A 1 92 ? -6.668 7.752 22.598 1.00 90.00 92 PHE A N 1
ATOM 686 C CA . PHE A 1 92 ? -7.781 7.463 23.509 1.00 90.00 92 PHE A CA 1
ATOM 687 C C . PHE A 1 92 ? -7.951 5.969 23.812 1.00 90.00 92 PHE A C 1
ATOM 689 O O . PHE A 1 92 ? -8.823 5.628 24.601 1.00 90.00 92 PHE A O 1
ATOM 696 N N . TRP A 1 93 ? -7.141 5.102 23.195 1.00 93.88 93 TRP A N 1
ATOM 697 C CA . TRP A 1 93 ? -7.119 3.662 23.454 1.00 93.88 93 TRP A CA 1
ATOM 698 C C . TRP A 1 93 ? -5.849 3.250 24.189 1.00 93.88 93 TRP A C 1
ATOM 700 O O . TRP A 1 93 ? -4.784 3.845 23.981 1.00 93.88 93 TRP A O 1
ATOM 710 N N . LYS A 1 94 ? -5.940 2.220 25.026 1.00 91.88 94 LYS A N 1
ATOM 711 C CA . LYS A 1 94 ? -4.783 1.663 25.724 1.00 91.88 94 LYS A CA 1
ATOM 712 C C . LYS A 1 94 ? -4.271 0.426 25.002 1.00 91.88 94 LYS A C 1
ATOM 714 O O . LYS A 1 94 ? -3.124 0.426 24.564 1.00 91.88 94 LYS A O 1
ATOM 719 N N . ASP A 1 95 ? -5.141 -0.554 24.820 1.00 94.75 95 ASP A N 1
ATOM 720 C CA . ASP A 1 95 ? -4.804 -1.886 24.348 1.00 94.75 95 ASP A CA 1
ATOM 721 C C . ASP A 1 95 ? -5.327 -2.084 22.917 1.00 94.75 95 ASP A C 1
ATOM 723 O O . ASP A 1 95 ? -6.427 -1.652 22.568 1.00 94.75 95 ASP A O 1
ATOM 727 N N . VAL A 1 96 ? -4.530 -2.733 22.068 1.00 97.81 96 VAL A N 1
ATOM 728 C CA . VAL A 1 96 ? -4.926 -3.110 20.705 1.00 97.81 96 VAL A CA 1
ATOM 729 C C . VAL A 1 96 ? -4.780 -4.613 20.565 1.00 97.81 96 VAL A C 1
ATOM 731 O O . VAL A 1 96 ? -3.730 -5.167 20.883 1.00 97.81 96 VAL A O 1
ATOM 734 N N . HIS A 1 97 ? -5.827 -5.287 20.104 1.00 97.50 97 HIS A N 1
ATOM 735 C CA . HIS A 1 97 ? -5.797 -6.735 19.939 1.00 97.50 97 HIS A CA 1
ATOM 736 C C . HIS A 1 97 ? -6.646 -7.199 18.762 1.00 97.50 97 HIS A C 1
ATOM 738 O O . HIS A 1 97 ? -7.563 -6.514 18.307 1.00 97.50 97 HIS A O 1
ATOM 744 N N . VAL A 1 98 ? -6.325 -8.390 18.265 1.00 97.81 98 VAL A N 1
ATOM 745 C CA . VAL A 1 98 ? -7.103 -9.066 17.229 1.00 97.81 98 VAL A CA 1
ATOM 746 C C . VAL A 1 98 ? -8.146 -9.945 17.908 1.00 97.81 98 VAL A C 1
ATOM 748 O O . VAL A 1 98 ? -7.827 -10.712 18.815 1.00 97.81 98 VAL A O 1
ATOM 751 N N . LYS A 1 99 ? -9.392 -9.838 17.457 1.00 97.25 99 LYS A N 1
ATOM 752 C CA . LYS A 1 99 ? -10.511 -10.661 17.901 1.00 97.25 99 LYS A CA 1
ATOM 753 C C . LYS A 1 99 ? -11.057 -11.449 16.721 1.00 97.25 99 LYS A C 1
ATOM 755 O O . LYS A 1 99 ? -11.387 -10.871 15.685 1.00 97.25 99 LYS A O 1
ATOM 760 N N . GLU A 1 100 ? -11.176 -12.758 16.891 1.00 96.88 100 GLU A N 1
ATOM 761 C CA . GLU A 1 100 ? -11.868 -13.607 15.928 1.00 96.88 100 GLU A CA 1
ATOM 762 C C . GLU A 1 100 ? -13.386 -13.512 16.129 1.00 96.88 100 GLU A C 1
ATOM 764 O O . GLU A 1 100 ? -13.894 -13.558 17.251 1.00 96.88 100 GLU A O 1
ATOM 769 N N . VAL A 1 101 ? -14.104 -13.345 15.023 1.00 95.44 101 VAL A N 1
ATOM 770 C CA . VAL A 1 101 ? -15.564 -13.280 14.930 1.00 95.44 101 VAL A CA 1
ATOM 771 C C . VAL A 1 101 ? -16.000 -14.231 13.808 1.00 95.44 101 VAL A C 1
ATOM 773 O O . VAL A 1 101 ? -15.188 -14.644 12.977 1.00 95.44 101 VAL A O 1
ATOM 776 N N . GLU A 1 102 ? -17.278 -14.605 13.768 1.00 88.56 102 GLU A N 1
ATOM 777 C CA . GLU A 1 102 ? -17.836 -15.506 12.748 1.00 88.56 102 GLU A CA 1
ATOM 778 C C . GLU A 1 102 ? -17.463 -15.078 11.313 1.00 88.56 102 GLU A C 1
ATOM 780 O O . GLU A 1 102 ? -16.994 -15.898 10.527 1.00 88.56 102 GLU A O 1
ATOM 785 N N . GLY A 1 103 ? -17.527 -13.774 11.019 1.00 86.44 103 GLY A N 1
ATOM 786 C CA . GLY A 1 103 ? -17.204 -13.203 9.706 1.00 86.44 103 GLY A CA 1
ATOM 787 C C . GLY A 1 103 ? -15.721 -12.925 9.420 1.00 86.44 103 GLY A C 1
ATOM 788 O O . GLY A 1 103 ? -15.407 -12.436 8.338 1.00 86.44 103 GLY A O 1
ATOM 789 N N . GLY A 1 104 ? -14.795 -13.191 10.350 1.00 95.62 104 GLY A N 1
ATOM 790 C CA . GLY A 1 104 ? -13.367 -12.932 10.134 1.00 95.62 104 GLY A CA 1
ATOM 791 C C . GLY A 1 104 ? -12.606 -12.452 11.366 1.00 95.62 104 GLY A C 1
ATOM 792 O O . GLY A 1 104 ? -13.008 -12.659 12.506 1.00 95.62 104 GLY A O 1
ATOM 793 N N . LEU A 1 105 ? -11.474 -11.801 11.125 1.00 97.81 105 LEU A N 1
ATOM 794 C CA . LEU A 1 105 ? -10.617 -11.195 12.136 1.00 97.81 105 LEU A CA 1
ATOM 795 C C . LEU A 1 105 ? -10.884 -9.692 12.187 1.00 97.81 105 LEU A C 1
ATOM 797 O O . LEU A 1 105 ? -10.852 -9.015 11.161 1.00 97.81 105 LEU A O 1
ATOM 801 N N . GLN A 1 106 ? -11.118 -9.162 13.380 1.00 97.62 106 GLN A N 1
ATOM 802 C CA . GLN A 1 106 ? -11.328 -7.735 13.612 1.00 97.62 106 GLN A CA 1
ATOM 803 C C . GLN A 1 106 ? -10.258 -7.196 14.551 1.00 97.62 106 GLN A C 1
ATOM 805 O O . GLN A 1 106 ? -9.847 -7.874 15.491 1.00 97.62 106 GLN A O 1
ATOM 810 N N . ILE A 1 107 ? -9.841 -5.954 14.331 1.00 98.12 107 ILE A N 1
ATOM 811 C CA . ILE A 1 107 ? -8.941 -5.252 15.246 1.00 98.12 107 ILE A CA 1
ATOM 812 C C . ILE A 1 107 ? -9.794 -4.456 16.221 1.00 98.12 107 ILE A C 1
ATOM 814 O O . ILE A 1 107 ? -10.679 -3.710 15.808 1.00 98.12 107 ILE A O 1
ATOM 818 N N . HIS A 1 108 ? -9.542 -4.631 17.513 1.00 98.00 108 HIS A N 1
ATOM 819 C CA . HIS A 1 108 ? -10.233 -3.928 18.585 1.00 98.00 108 HIS A CA 1
ATOM 820 C C . HIS A 1 108 ? -9.263 -2.964 19.267 1.00 98.00 108 HIS A C 1
ATOM 822 O O . HIS A 1 108 ? -8.142 -3.335 19.616 1.00 98.00 108 HIS A O 1
ATOM 828 N N . LEU A 1 109 ? -9.708 -1.717 19.422 1.00 97.12 109 LEU A N 1
ATOM 829 C CA . LEU A 1 109 ? -9.086 -0.688 20.247 1.00 97.12 109 LEU A CA 1
ATOM 830 C C . LEU A 1 109 ? -9.843 -0.671 21.576 1.00 97.12 109 LEU A C 1
ATOM 832 O O . LEU A 1 109 ? -11.007 -0.257 21.627 1.00 97.12 109 LEU A O 1
ATOM 836 N N . ASP A 1 110 ? -9.210 -1.161 22.635 1.00 95.75 110 ASP A N 1
ATOM 837 C CA . ASP A 1 110 ? -9.862 -1.539 23.888 1.00 95.75 110 ASP A CA 1
ATOM 838 C C . ASP A 1 110 ? -11.088 -2.434 23.625 1.00 95.75 110 ASP A C 1
ATOM 840 O O . ASP A 1 110 ? -10.951 -3.589 23.246 1.00 95.75 110 ASP A O 1
ATOM 844 N N . THR A 1 111 ? -12.306 -1.914 23.782 1.00 94.69 111 THR A N 1
ATOM 845 C CA . THR A 1 111 ? -13.555 -2.664 23.570 1.00 94.69 111 THR A CA 1
ATOM 846 C C . THR A 1 111 ? -14.210 -2.402 22.215 1.00 94.69 111 THR A C 1
ATOM 848 O O . THR A 1 111 ? -15.252 -2.986 21.912 1.00 94.69 111 THR A O 1
ATOM 851 N N . ARG A 1 112 ? -13.661 -1.483 21.409 1.00 95.69 112 ARG A N 1
ATOM 852 C CA . ARG A 1 112 ? -14.312 -0.977 20.195 1.00 95.69 112 ARG A CA 1
ATOM 853 C C . ARG A 1 112 ? -13.645 -1.533 18.939 1.00 95.69 112 ARG A C 1
ATOM 855 O O . ARG A 1 112 ? -12.430 -1.403 18.808 1.00 95.69 112 ARG A O 1
ATOM 862 N N . PRO A 1 113 ? -14.413 -2.058 17.969 1.00 96.88 113 PRO A N 1
ATOM 863 C CA . PRO A 1 113 ? -13.843 -2.495 16.706 1.00 96.88 113 PRO A CA 1
ATOM 864 C C . PRO A 1 113 ? -13.358 -1.296 15.887 1.00 96.88 113 PRO A C 1
ATOM 866 O O . PRO A 1 113 ? -14.001 -0.239 15.856 1.00 96.88 113 PRO A O 1
ATOM 869 N N . LEU A 1 114 ? -12.242 -1.488 15.193 1.00 96.12 114 LEU A N 1
ATOM 870 C CA . LEU A 1 114 ? -11.711 -0.542 14.230 1.00 96.12 114 LEU A CA 1
ATOM 871 C C . LEU A 1 114 ? -12.669 -0.414 13.038 1.00 96.12 114 LEU A C 1
ATOM 873 O O . LEU A 1 114 ? -13.180 -1.407 12.515 1.00 96.12 114 LEU A O 1
ATOM 877 N N . ARG A 1 115 ? -12.917 0.825 12.610 1.00 95.19 115 ARG A N 1
ATOM 878 C CA . ARG A 1 115 ? -13.859 1.143 11.534 1.00 95.19 115 ARG A CA 1
ATOM 879 C C . ARG A 1 115 ? -13.167 1.846 10.380 1.00 95.19 115 ARG A C 1
ATOM 881 O O . ARG A 1 115 ? -12.252 2.640 10.587 1.00 95.19 115 ARG A O 1
ATOM 888 N N . ARG A 1 116 ? -13.657 1.566 9.177 1.00 93.81 116 ARG A N 1
ATOM 889 C CA . ARG A 1 116 ? -13.323 2.284 7.949 1.00 93.81 116 ARG A CA 1
ATOM 890 C C . ARG A 1 116 ? -13.935 3.696 7.958 1.00 93.81 116 ARG A C 1
ATOM 892 O O . ARG A 1 116 ? -14.859 3.957 8.737 1.00 93.81 116 ARG A O 1
ATOM 899 N N . PRO A 1 117 ? -13.480 4.612 7.080 1.00 90.12 117 PRO A N 1
ATOM 900 C CA . PRO A 1 117 ? -14.080 5.944 6.938 1.00 90.12 117 PRO A CA 1
ATOM 901 C C . PRO A 1 117 ? -15.592 5.927 6.650 1.00 90.12 117 PRO A C 1
ATOM 903 O O . PRO A 1 117 ? -16.311 6.807 7.122 1.00 90.12 117 PRO A O 1
ATOM 906 N N . ASN A 1 118 ? -16.094 4.894 5.962 1.00 90.94 118 ASN A N 1
ATOM 907 C CA . ASN A 1 118 ? -17.524 4.668 5.706 1.00 90.94 118 ASN A CA 1
ATOM 908 C C . ASN A 1 118 ? -18.317 4.181 6.948 1.00 90.94 118 ASN A C 1
ATOM 910 O O . ASN A 1 118 ? -19.509 3.911 6.854 1.00 90.94 118 ASN A O 1
ATOM 914 N N . LYS A 1 119 ? -17.672 4.114 8.125 1.00 92.62 119 LYS A N 1
ATOM 915 C CA . LYS A 1 119 ? -18.191 3.649 9.427 1.00 92.62 119 LYS A CA 1
ATOM 916 C C . LYS A 1 119 ? -18.412 2.143 9.544 1.00 92.62 119 LYS A C 1
ATOM 918 O O . LYS A 1 119 ? -18.793 1.686 10.626 1.00 92.62 119 LYS A O 1
ATOM 923 N N . GLU A 1 120 ? -18.133 1.362 8.513 1.00 95.12 120 GLU A N 1
ATOM 924 C CA . GLU A 1 120 ? -18.212 -0.093 8.584 1.00 95.12 120 GLU A CA 1
ATOM 925 C C . GLU A 1 120 ? -17.019 -0.677 9.338 1.00 95.12 120 GLU A C 1
ATOM 927 O O . GLU A 1 120 ? -15.963 -0.054 9.461 1.00 95.12 120 GLU A O 1
ATOM 932 N N . ILE A 1 121 ? -17.195 -1.872 9.897 1.00 96.06 121 ILE A N 1
ATOM 933 C CA . ILE A 1 121 ? -16.146 -2.531 10.676 1.00 96.06 121 ILE A CA 1
ATOM 934 C C . ILE A 1 121 ? -15.109 -3.114 9.719 1.00 96.06 121 ILE A C 1
ATOM 936 O O . ILE A 1 121 ? -15.448 -3.872 8.812 1.00 96.06 121 ILE A O 1
ATOM 940 N N . LEU A 1 122 ? -13.837 -2.796 9.957 1.00 96.62 122 LEU A N 1
ATOM 941 C CA . LEU A 1 122 ? -12.733 -3.358 9.190 1.00 96.62 122 LEU A CA 1
ATOM 942 C C . LEU A 1 122 ? -12.567 -4.832 9.582 1.00 96.62 122 LEU A C 1
ATOM 944 O O . LEU A 1 122 ? -12.064 -5.148 10.663 1.00 96.62 122 LEU A O 1
ATOM 948 N N . THR A 1 123 ? -13.019 -5.724 8.700 1.00 96.94 123 THR A N 1
ATOM 949 C CA . THR A 1 123 ? -12.973 -7.178 8.896 1.00 96.94 123 THR A CA 1
ATOM 950 C C . THR A 1 123 ? -12.019 -7.801 7.885 1.00 96.94 123 THR A C 1
ATOM 952 O O . THR A 1 123 ? -12.090 -7.529 6.690 1.00 96.94 123 THR A O 1
ATOM 955 N N . ILE A 1 124 ? -11.105 -8.631 8.376 1.00 97.19 124 ILE A N 1
ATOM 956 C CA . ILE A 1 124 ? -10.060 -9.284 7.589 1.00 97.19 124 ILE A CA 1
ATOM 957 C C . ILE A 1 124 ? -10.400 -10.774 7.469 1.00 97.19 124 ILE A C 1
ATOM 959 O O . ILE A 1 124 ? -10.822 -11.378 8.456 1.00 97.19 124 ILE A O 1
ATOM 963 N N . PRO A 1 125 ? -10.194 -11.413 6.305 1.00 96.19 125 PRO A N 1
ATOM 964 C CA . PRO A 1 125 ? -10.409 -12.850 6.166 1.00 96.19 125 PRO A CA 1
ATOM 965 C C . PRO A 1 125 ? -9.578 -13.666 7.165 1.00 96.19 125 PRO A C 1
ATOM 967 O O . PRO A 1 125 ? -8.396 -13.376 7.373 1.00 96.19 125 PRO A O 1
ATOM 970 N N . LYS A 1 126 ? -10.151 -14.748 7.713 1.00 95.94 126 LYS A N 1
ATOM 971 C CA . LYS A 1 126 ? -9.456 -15.655 8.655 1.00 95.94 126 LYS A CA 1
ATOM 972 C C . LYS A 1 126 ? -8.162 -16.242 8.089 1.00 95.94 126 LYS A C 1
ATOM 974 O O . LYS A 1 126 ? -7.235 -16.530 8.834 1.00 95.94 126 LYS A O 1
ATOM 979 N N . SER A 1 127 ? -8.065 -16.348 6.764 1.00 96.38 127 SER A N 1
ATOM 980 C CA . SER A 1 127 ? -6.867 -16.810 6.061 1.00 96.38 127 SER A CA 1
ATOM 981 C C . SER A 1 127 ? -5.665 -15.857 6.174 1.00 96.38 127 SER A C 1
ATOM 983 O O . SER A 1 127 ? -4.570 -16.222 5.757 1.00 96.38 127 SER A O 1
ATOM 985 N N . LYS A 1 128 ? -5.847 -14.618 6.662 1.00 96.56 128 LYS A N 1
ATOM 986 C CA . LYS A 1 128 ? -4.807 -13.574 6.701 1.00 96.56 128 LYS A CA 1
ATOM 987 C C . LYS A 1 128 ? -4.525 -13.066 8.131 1.00 96.56 128 LYS A C 1
ATOM 989 O O . LYS A 1 128 ? -4.606 -11.860 8.371 1.00 96.56 128 LYS A O 1
ATOM 994 N N . PRO A 1 129 ? -4.132 -13.933 9.085 1.00 96.44 129 PRO A N 1
ATOM 995 C CA . PRO A 1 129 ? -3.876 -13.518 10.467 1.00 96.44 129 PRO A CA 1
ATOM 996 C C . PRO A 1 129 ? -2.704 -12.539 10.585 1.00 96.44 129 PRO A C 1
ATOM 998 O O . PRO A 1 129 ? -2.792 -11.561 11.319 1.00 96.44 129 PRO A O 1
ATOM 1001 N N . HIS A 1 130 ? -1.644 -12.728 9.794 1.00 97.69 130 HIS A N 1
ATOM 1002 C CA . HIS A 1 130 ? -0.486 -11.829 9.772 1.00 97.69 130 HIS A CA 1
ATOM 1003 C C . HIS A 1 130 ? -0.859 -10.387 9.401 1.00 97.69 130 HIS A C 1
ATOM 1005 O O . HIS A 1 130 ? -0.303 -9.449 9.964 1.00 97.69 130 HIS A O 1
ATOM 1011 N N . LEU A 1 131 ? -1.832 -10.202 8.502 1.00 97.94 131 LEU A N 1
ATOM 1012 C CA . LEU A 1 131 ? -2.331 -8.879 8.119 1.00 97.94 131 LEU A CA 1
ATOM 1013 C C . LEU A 1 131 ? -3.108 -8.220 9.266 1.00 97.94 131 LEU A C 1
ATOM 1015 O O . LEU A 1 131 ? -2.921 -7.034 9.530 1.00 97.94 131 LEU A O 1
ATOM 1019 N N . ALA A 1 132 ? -3.933 -8.991 9.981 1.00 97.94 132 ALA A N 1
ATOM 1020 C CA . ALA A 1 132 ? -4.645 -8.498 11.158 1.00 97.94 132 ALA A CA 1
ATOM 1021 C C . ALA A 1 132 ? -3.677 -8.088 12.275 1.00 97.94 132 ALA A C 1
ATOM 1023 O O . ALA A 1 132 ? -3.826 -7.013 12.855 1.00 97.94 132 ALA A O 1
ATOM 1024 N N . THR A 1 133 ? -2.644 -8.896 12.522 1.00 97.75 133 THR A N 1
ATOM 1025 C CA . THR A 1 133 ? -1.584 -8.576 13.486 1.00 97.75 133 THR A CA 1
ATOM 1026 C C . THR A 1 133 ? -0.781 -7.348 13.060 1.00 97.75 133 THR A C 1
ATOM 1028 O O . THR A 1 133 ? -0.502 -6.495 13.896 1.00 97.75 133 THR A O 1
ATOM 1031 N N . ALA A 1 134 ? -0.447 -7.208 11.773 1.00 98.12 134 ALA A N 1
ATOM 1032 C CA . ALA A 1 134 ? 0.251 -6.027 11.265 1.00 98.12 134 ALA A CA 1
ATOM 1033 C C . ALA A 1 134 ? -0.562 -4.747 11.505 1.00 98.12 134 ALA A C 1
ATOM 1035 O O . ALA A 1 134 ? -0.020 -3.768 12.005 1.00 98.12 134 ALA A O 1
ATOM 1036 N N . ILE A 1 135 ? -1.873 -4.775 11.243 1.00 98.06 135 ILE A N 1
ATOM 1037 C CA . ILE A 1 135 ? -2.763 -3.645 11.539 1.00 98.06 135 ILE A CA 1
ATOM 1038 C C . ILE A 1 135 ? -2.839 -3.391 13.049 1.00 98.06 135 ILE A C 1
ATOM 1040 O O . ILE A 1 135 ? -2.749 -2.245 13.477 1.00 98.06 135 ILE A O 1
ATOM 1044 N N . ALA A 1 136 ? -2.946 -4.428 13.882 1.00 97.88 136 ALA A N 1
ATOM 1045 C CA . ALA A 1 136 ? -2.929 -4.246 15.334 1.00 97.88 136 ALA A CA 1
ATOM 1046 C C . ALA A 1 136 ? -1.640 -3.543 15.810 1.00 97.88 136 ALA A C 1
ATOM 1048 O O . ALA A 1 136 ? -1.709 -2.620 16.620 1.00 97.88 136 ALA A O 1
ATOM 1049 N N . LEU A 1 137 ? -0.482 -3.911 15.252 1.00 97.56 137 LEU A N 1
ATOM 1050 C CA . LEU A 1 137 ? 0.798 -3.257 15.534 1.00 97.56 137 LEU A CA 1
ATOM 1051 C C . LEU A 1 137 ? 0.842 -1.806 15.039 1.00 97.56 137 LEU A C 1
ATOM 1053 O O . LEU A 1 137 ? 1.324 -0.945 15.772 1.00 97.56 137 LEU A O 1
ATOM 1057 N N . GLU A 1 138 ? 0.317 -1.506 13.844 1.00 96.94 138 GLU A N 1
ATOM 1058 C CA . GLU A 1 138 ? 0.217 -0.120 13.353 1.00 96.94 138 GLU A CA 1
ATOM 1059 C C . GLU A 1 138 ? -0.492 0.772 14.371 1.00 96.94 138 GLU A C 1
ATOM 1061 O O . GLU A 1 138 ? 0.013 1.834 14.729 1.00 96.94 138 GLU A O 1
ATOM 1066 N N . TRP A 1 13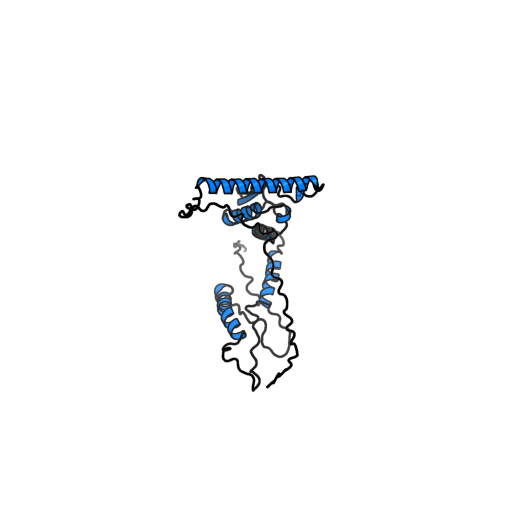9 ? -1.636 0.308 14.877 1.00 96.81 139 TRP A N 1
ATOM 1067 C CA . TRP A 1 139 ? -2.467 1.050 15.821 1.00 96.81 139 TRP A CA 1
ATOM 1068 C C . TRP A 1 139 ? -1.888 1.101 17.236 1.00 96.81 139 TRP A C 1
ATOM 1070 O O . TRP A 1 139 ? -2.115 2.083 17.952 1.00 96.81 139 TRP A O 1
ATOM 1080 N N . ASP A 1 140 ? -1.124 0.088 17.642 1.00 95.94 140 ASP A N 1
ATOM 1081 C CA . ASP A 1 140 ? -0.425 0.101 18.926 1.00 95.94 140 ASP A CA 1
ATOM 1082 C C . ASP A 1 140 ? 0.777 1.059 18.933 1.00 95.94 140 ASP A C 1
ATOM 1084 O O . ASP A 1 140 ? 1.089 1.667 19.957 1.00 95.94 140 ASP A O 1
ATOM 1088 N N . LEU A 1 141 ? 1.417 1.282 17.784 1.00 94.38 141 LEU A N 1
ATOM 1089 C CA . LEU A 1 141 ? 2.537 2.221 17.663 1.00 94.38 141 LEU A CA 1
ATOM 1090 C C . LEU A 1 141 ? 2.105 3.694 17.607 1.00 94.38 141 LEU A C 1
ATOM 1092 O O . LEU A 1 141 ? 2.937 4.590 17.786 1.00 94.38 141 LEU A O 1
ATOM 1096 N N . LEU A 1 142 ? 0.817 3.977 17.398 1.00 92.88 142 LEU A N 1
ATOM 1097 C CA . LEU A 1 142 ? 0.319 5.348 17.385 1.00 92.88 142 LEU A CA 1
ATOM 1098 C C . LEU A 1 142 ? 0.413 5.980 18.778 1.00 92.88 142 LEU A C 1
ATOM 1100 O O . LEU A 1 142 ? 0.006 5.419 19.796 1.00 92.88 142 LEU A O 1
ATOM 1104 N N . VAL A 1 143 ? 0.919 7.207 18.816 1.00 88.12 143 VAL A N 1
ATOM 1105 C CA . VAL A 1 143 ? 1.072 8.032 20.023 1.00 88.12 143 VAL A CA 1
ATOM 1106 C C . VAL A 1 143 ? -0.117 8.985 20.188 1.00 88.12 143 VAL A C 1
ATOM 1108 O O . VAL A 1 143 ? -0.382 9.480 21.286 1.00 88.12 143 VAL A O 1
ATOM 1111 N N . SER A 1 144 ? -0.853 9.252 19.108 1.00 88.31 144 SER A N 1
ATOM 1112 C CA . SER A 1 144 ? -1.968 10.196 19.094 1.00 88.31 144 SER A CA 1
ATOM 1113 C C . SER A 1 144 ? -3.082 9.747 18.144 1.00 88.31 144 SER A C 1
ATOM 1115 O O . SER A 1 144 ? -2.822 9.103 17.130 1.00 88.31 144 SER A O 1
ATOM 1117 N N . ALA A 1 145 ? -4.331 10.117 18.436 1.00 87.00 145 ALA A N 1
ATOM 1118 C CA . ALA A 1 145 ? -5.465 9.801 17.566 1.00 87.00 145 ALA A CA 1
ATOM 1119 C C . ALA A 1 145 ? -5.372 10.519 16.206 1.00 87.00 145 ALA A C 1
ATOM 1121 O O . ALA A 1 145 ? -5.832 10.001 15.196 1.00 87.00 145 ALA A O 1
ATOM 1122 N N . GLN A 1 146 ? -4.712 11.682 16.145 1.00 87.12 146 GLN A N 1
ATOM 1123 C CA . GLN A 1 146 ? -4.472 12.387 14.878 1.00 87.12 146 GLN A CA 1
ATOM 1124 C C . GLN A 1 146 ? -3.526 11.635 13.941 1.00 87.12 146 GLN A C 1
ATOM 1126 O O . GLN A 1 146 ? -3.605 11.815 12.728 1.00 87.12 146 GLN A O 1
ATOM 1131 N N . GLN A 1 147 ? -2.621 10.811 14.475 1.00 89.81 147 GLN A N 1
ATOM 1132 C CA . GLN A 1 147 ? -1.742 10.003 13.633 1.00 89.81 147 GLN A CA 1
ATOM 1133 C C . GLN A 1 147 ? -2.522 8.946 12.845 1.00 89.81 147 GLN A C 1
ATOM 1135 O O . GLN A 1 147 ? -2.125 8.641 11.726 1.00 89.81 147 GLN A O 1
ATOM 1140 N N . ALA A 1 148 ? -3.671 8.490 13.353 1.00 88.31 148 ALA A N 1
ATOM 1141 C CA . ALA A 1 148 ? -4.562 7.587 12.626 1.00 88.31 148 ALA A CA 1
ATOM 1142 C C . ALA A 1 148 ? -5.189 8.225 11.369 1.00 88.31 148 ALA A C 1
ATOM 1144 O O . ALA A 1 148 ? -5.719 7.516 10.526 1.00 88.31 148 ALA A O 1
ATOM 1145 N N . LEU A 1 149 ? -5.124 9.553 11.211 1.00 87.81 149 LEU A N 1
ATOM 1146 C CA . LEU A 1 149 ? -5.572 10.244 9.993 1.00 87.81 149 LEU A CA 1
ATOM 1147 C C . LEU A 1 149 ? -4.470 10.335 8.927 1.00 87.81 149 LEU A C 1
ATOM 1149 O O . LEU A 1 149 ? -4.708 10.814 7.822 1.00 87.81 149 LEU A O 1
ATOM 1153 N N . ARG A 1 150 ? -3.237 9.931 9.252 1.00 90.88 150 ARG A N 1
ATOM 1154 C CA . ARG A 1 150 ? -2.086 10.028 8.352 1.00 90.88 150 ARG A CA 1
ATOM 1155 C C . ARG A 1 150 ? -1.819 8.670 7.720 1.00 90.88 150 ARG A C 1
ATOM 1157 O O . ARG A 1 150 ? -1.223 7.808 8.354 1.00 90.88 150 ARG A O 1
ATOM 1164 N N . HIS A 1 151 ? -2.176 8.512 6.447 1.00 91.50 151 HIS A N 1
ATOM 1165 C CA . HIS A 1 151 ? -2.027 7.247 5.712 1.00 91.50 151 HIS A CA 1
ATOM 1166 C C . HIS A 1 151 ? -0.610 6.646 5.764 1.00 91.50 151 HIS A C 1
ATOM 1168 O O . HIS A 1 151 ? -0.466 5.432 5.830 1.00 91.50 151 HIS A O 1
ATOM 1174 N N . HIS A 1 152 ? 0.437 7.476 5.819 1.00 93.81 152 HIS A N 1
ATOM 1175 C CA . HIS A 1 152 ? 1.828 7.013 5.934 1.00 93.81 152 HIS A CA 1
ATOM 1176 C C . HIS A 1 152 ? 2.188 6.403 7.302 1.00 93.81 152 HIS A C 1
ATOM 1178 O O . HIS A 1 152 ? 3.250 5.804 7.427 1.00 93.81 152 HIS A O 1
ATOM 1184 N N . LEU A 1 153 ? 1.345 6.568 8.328 1.00 94.62 153 LEU A N 1
ATOM 1185 C CA . LEU A 1 153 ? 1.512 5.947 9.650 1.00 94.62 153 LEU A CA 1
ATOM 1186 C C . LEU A 1 153 ? 0.645 4.697 9.837 1.00 94.62 153 LEU A C 1
ATOM 1188 O O . LEU A 1 153 ? 0.856 3.963 10.796 1.00 94.62 153 LEU A O 1
ATOM 1192 N N . ILE A 1 154 ? -0.313 4.466 8.938 1.00 95.81 154 ILE A N 1
ATOM 1193 C CA . ILE A 1 154 ? -1.224 3.314 8.957 1.00 95.81 154 ILE A CA 1
ATOM 1194 C C . ILE A 1 154 ? -1.376 2.689 7.551 1.00 95.81 154 ILE A C 1
ATOM 1196 O O . ILE A 1 154 ? -2.498 2.574 7.036 1.00 95.81 154 ILE A O 1
ATOM 1200 N N . PRO A 1 155 ? -0.268 2.348 6.864 1.00 96.81 155 PRO A N 1
ATOM 1201 C CA . PRO A 1 155 ? -0.310 1.919 5.468 1.00 96.81 155 PRO A CA 1
ATOM 1202 C C . PRO A 1 155 ? -1.144 0.648 5.242 1.00 96.81 155 PRO A C 1
ATOM 1204 O O . PRO A 1 155 ? -1.928 0.607 4.296 1.00 96.81 155 PRO A O 1
ATOM 1207 N N . MET A 1 156 ? -1.044 -0.367 6.103 1.00 97.31 156 MET A N 1
ATOM 1208 C CA . MET A 1 156 ? -1.815 -1.611 5.992 1.00 97.31 156 MET A CA 1
ATOM 1209 C C . MET A 1 156 ? -3.298 -1.350 6.225 1.00 97.31 156 MET A C 1
ATOM 1211 O O . MET A 1 156 ? -4.130 -1.817 5.449 1.00 97.31 156 MET A O 1
ATOM 1215 N N . THR A 1 157 ? -3.638 -0.547 7.237 1.00 97.00 157 THR A N 1
ATOM 1216 C CA . THR A 1 157 ? -5.028 -0.135 7.483 1.00 97.00 157 THR A CA 1
ATOM 1217 C C . THR A 1 157 ? -5.617 0.581 6.263 1.00 97.00 157 THR A C 1
ATOM 1219 O O . THR A 1 157 ? -6.746 0.297 5.856 1.00 97.00 157 THR A O 1
ATOM 1222 N N . SER A 1 158 ? -4.848 1.492 5.655 1.00 95.75 158 SER A N 1
ATOM 1223 C CA . SER A 1 158 ? -5.259 2.244 4.468 1.00 95.75 158 SER A CA 1
ATOM 1224 C C . SER A 1 158 ? -5.449 1.342 3.246 1.00 95.75 158 SER A C 1
ATOM 1226 O O . SER A 1 158 ? -6.441 1.487 2.534 1.00 95.75 158 SER A O 1
ATOM 1228 N N . LEU A 1 159 ? -4.526 0.404 3.007 1.00 96.00 159 LEU A N 1
ATOM 1229 C CA . LEU A 1 159 ? -4.611 -0.545 1.895 1.00 96.00 159 LEU A CA 1
ATOM 1230 C C . LEU A 1 159 ? -5.802 -1.490 2.048 1.00 96.00 159 LEU A C 1
ATOM 1232 O O . LEU A 1 159 ? -6.540 -1.696 1.089 1.00 96.00 159 LEU A O 1
ATOM 1236 N N . VAL A 1 160 ? -6.025 -2.026 3.250 1.00 96.94 160 VAL A N 1
ATOM 1237 C CA . VAL A 1 160 ? -7.165 -2.914 3.513 1.00 96.94 160 VAL A CA 1
ATOM 1238 C C . VAL A 1 160 ? -8.484 -2.169 3.390 1.00 96.94 160 VAL A C 1
ATOM 1240 O O . VAL A 1 160 ? -9.404 -2.691 2.771 1.00 96.94 160 VAL A O 1
ATOM 1243 N N . SER A 1 161 ? -8.570 -0.941 3.910 1.00 95.75 161 SER A N 1
ATOM 1244 C CA . SER A 1 161 ? -9.770 -0.113 3.737 1.00 95.75 161 SER A CA 1
ATOM 1245 C C . SER A 1 161 ? -10.080 0.084 2.254 1.00 95.75 161 SER A C 1
ATOM 1247 O O . SER A 1 161 ? -11.195 -0.190 1.831 1.00 95.75 161 SER A O 1
ATOM 1249 N N . ARG A 1 162 ? -9.069 0.437 1.447 1.00 95.56 162 ARG A N 1
ATOM 1250 C CA . ARG A 1 162 ? -9.240 0.614 0.002 1.00 95.56 162 ARG A CA 1
ATOM 1251 C C . ARG A 1 162 ? -9.621 -0.679 -0.721 1.00 95.56 162 ARG A C 1
ATOM 1253 O O . ARG A 1 162 ? -10.432 -0.634 -1.637 1.00 95.56 162 ARG A O 1
ATOM 1260 N N . ALA A 1 163 ? -9.043 -1.815 -0.335 1.00 95.88 163 ALA A N 1
ATOM 1261 C CA . ALA A 1 163 ? -9.383 -3.112 -0.917 1.00 95.88 163 ALA A CA 1
ATOM 1262 C C . ALA A 1 163 ? -10.840 -3.495 -0.633 1.00 95.88 163 ALA A C 1
ATOM 1264 O O . ALA A 1 163 ? -11.525 -3.979 -1.527 1.00 95.88 163 ALA A O 1
ATOM 1265 N N . LEU A 1 164 ? -11.316 -3.243 0.589 1.00 96.00 164 LEU A N 1
ATOM 1266 C CA . LEU A 1 164 ? -12.714 -3.455 0.949 1.00 96.00 164 LEU A CA 1
ATOM 1267 C C . LEU A 1 164 ? -13.634 -2.487 0.192 1.00 96.00 164 LEU A C 1
ATOM 1269 O O . LEU A 1 164 ? -14.650 -2.928 -0.319 1.00 96.00 164 LEU A O 1
ATOM 1273 N N . ASP A 1 165 ? -13.253 -1.215 0.022 1.00 95.00 165 ASP A N 1
ATOM 1274 C CA . ASP A 1 165 ? -14.054 -0.257 -0.759 1.00 95.00 165 ASP A CA 1
ATOM 1275 C C . ASP A 1 165 ? -14.213 -0.702 -2.227 1.00 95.00 165 ASP A C 1
ATOM 1277 O O . ASP A 1 165 ? -15.256 -0.474 -2.829 1.00 95.00 165 ASP A O 1
ATOM 1281 N N . ILE A 1 166 ? -13.188 -1.342 -2.809 1.00 96.31 166 ILE A N 1
ATOM 1282 C CA . ILE A 1 166 ? -13.265 -1.930 -4.158 1.00 96.31 166 ILE A CA 1
ATOM 1283 C C . ILE A 1 166 ? -14.232 -3.118 -4.174 1.00 96.31 166 ILE A C 1
ATOM 1285 O O . ILE A 1 166 ? -15.024 -3.230 -5.098 1.00 96.31 166 ILE A O 1
ATOM 1289 N N . ILE A 1 167 ? -14.185 -3.985 -3.159 1.00 95.69 167 ILE A N 1
ATOM 1290 C CA . ILE A 1 167 ? -15.097 -5.134 -3.044 1.00 95.69 167 ILE A CA 1
ATOM 1291 C C . ILE A 1 167 ? -16.551 -4.667 -2.900 1.00 95.69 167 ILE A C 1
ATOM 1293 O O . ILE A 1 167 ? -17.443 -5.251 -3.509 1.00 95.69 167 ILE A O 1
ATOM 1297 N N . ASP A 1 168 ? -16.791 -3.614 -2.119 1.00 95.19 168 ASP A N 1
ATOM 1298 C CA . ASP A 1 168 ? -18.134 -3.058 -1.942 1.00 95.19 168 ASP A CA 1
ATOM 1299 C C . ASP A 1 168 ? -18.657 -2.435 -3.248 1.00 95.19 168 ASP A C 1
ATOM 1301 O O . ASP A 1 168 ? -19.820 -2.623 -3.600 1.00 95.19 168 ASP A O 1
ATOM 1305 N N . ASP A 1 169 ? -17.797 -1.723 -3.986 1.00 96.25 169 ASP A N 1
ATOM 1306 C CA . ASP A 1 169 ? -18.138 -1.143 -5.292 1.00 96.25 169 ASP A CA 1
ATOM 1307 C C . ASP A 1 169 ? -18.408 -2.219 -6.346 1.00 96.25 169 ASP A C 1
ATOM 1309 O O . ASP A 1 169 ? -19.378 -2.097 -7.091 1.00 96.25 169 ASP A O 1
ATOM 1313 N N . ASP A 1 170 ? -17.627 -3.303 -6.359 1.00 96.38 170 ASP A N 1
ATOM 1314 C CA . ASP A 1 170 ? -17.839 -4.454 -7.247 1.00 96.38 170 ASP A CA 1
ATOM 1315 C C . ASP A 1 170 ? -19.209 -5.112 -7.053 1.00 96.38 170 ASP A C 1
ATOM 1317 O O . ASP A 1 170 ? -19.776 -5.656 -7.999 1.00 96.38 170 ASP A O 1
ATOM 1321 N N . ALA A 1 171 ? -19.726 -5.101 -5.822 1.00 96.06 171 ALA A N 1
ATOM 1322 C CA . ALA A 1 171 ? -21.043 -5.636 -5.496 1.00 96.06 171 ALA A CA 1
ATOM 1323 C C . ALA A 1 171 ? -22.184 -4.656 -5.828 1.00 96.06 171 ALA A C 1
ATOM 1325 O O . ALA A 1 171 ? -23.358 -5.027 -5.749 1.00 96.06 171 ALA A O 1
ATOM 1326 N N . SER A 1 172 ? -21.866 -3.404 -6.171 1.00 95.88 172 SER A N 1
ATOM 1327 C CA . SER A 1 172 ? -22.860 -2.402 -6.546 1.00 95.88 172 SER A CA 1
ATOM 1328 C C . SER A 1 172 ? -23.391 -2.640 -7.971 1.00 95.88 172 SER A C 1
ATOM 1330 O O . SER A 1 172 ? -22.720 -3.272 -8.784 1.00 95.88 172 SER A O 1
ATOM 1332 N N . PRO A 1 173 ? -24.582 -2.118 -8.331 1.00 95.75 173 PRO A N 1
ATOM 1333 C CA . PRO A 1 173 ? -25.143 -2.309 -9.673 1.00 95.75 173 PRO A CA 1
ATOM 1334 C C . PRO A 1 173 ? -24.291 -1.738 -10.816 1.00 95.75 173 PRO A C 1
ATOM 1336 O O . PRO A 1 173 ? -24.428 -2.188 -11.948 1.00 95.75 173 PRO A O 1
ATOM 1339 N N . ASN A 1 174 ? -23.452 -0.736 -10.534 1.00 94.19 174 ASN A N 1
ATOM 1340 C CA . ASN A 1 174 ? -22.632 -0.035 -11.522 1.00 94.19 174 ASN A CA 1
ATOM 1341 C C . ASN A 1 174 ? -21.206 0.165 -10.971 1.00 94.19 174 ASN A C 1
ATOM 1343 O O . ASN A 1 174 ? -20.866 1.287 -10.577 1.00 94.19 174 ASN A O 1
ATOM 1347 N N . PRO A 1 175 ? -20.381 -0.896 -10.914 1.00 95.38 175 PRO A N 1
ATOM 1348 C CA . PRO A 1 175 ? -19.011 -0.796 -10.427 1.00 95.38 175 PRO A CA 1
ATOM 1349 C C . PRO A 1 175 ? -18.179 0.085 -11.362 1.00 95.38 175 PRO A C 1
ATOM 1351 O O . PRO A 1 175 ? -18.318 0.032 -12.583 1.00 95.38 175 PRO A O 1
ATOM 1354 N N . SER A 1 176 ? -17.306 0.916 -10.800 1.00 96.12 176 SER A N 1
ATOM 1355 C CA . SER A 1 176 ? -16.471 1.844 -11.586 1.00 96.12 176 SER A CA 1
ATOM 1356 C C . SER A 1 176 ? -15.090 2.087 -10.984 1.00 96.12 176 SER A C 1
ATOM 1358 O O . SER A 1 176 ? -14.155 2.512 -11.674 1.00 96.12 176 SER A O 1
ATOM 1360 N N . ILE A 1 177 ? -14.916 1.800 -9.692 1.00 96.44 177 ILE A N 1
ATOM 1361 C CA . ILE A 1 177 ? -13.663 2.039 -8.987 1.00 96.44 177 ILE A CA 1
ATOM 1362 C C . ILE A 1 177 ? -12.557 1.159 -9.564 1.00 96.44 177 ILE A C 1
ATOM 1364 O O . ILE A 1 177 ? -11.464 1.659 -9.831 1.00 96.44 177 ILE A O 1
ATOM 1368 N N . ARG A 1 178 ? -12.814 -0.135 -9.777 1.00 95.81 178 ARG A N 1
ATOM 1369 C CA . ARG A 1 178 ? -11.802 -1.043 -10.330 1.00 95.81 178 ARG A CA 1
ATOM 1370 C C . ARG A 1 178 ? -11.362 -0.605 -11.725 1.00 95.81 178 ARG A C 1
ATOM 1372 O O . ARG A 1 178 ? -10.162 -0.472 -11.954 1.00 95.81 178 ARG A O 1
ATOM 1379 N N . ASP A 1 179 ? -12.308 -0.336 -12.617 1.00 95.69 179 ASP A N 1
ATOM 1380 C CA . ASP A 1 179 ? -12.004 0.018 -14.005 1.00 95.69 179 ASP A CA 1
ATOM 1381 C C . ASP A 1 179 ? -11.242 1.340 -14.093 1.00 95.69 179 ASP A C 1
ATOM 1383 O O . ASP A 1 179 ? -10.210 1.415 -14.755 1.00 95.69 179 ASP A O 1
ATOM 1387 N N . SER A 1 180 ? -11.656 2.357 -13.331 1.00 96.75 180 SER A N 1
ATOM 1388 C CA . SER A 1 180 ? -10.936 3.636 -13.275 1.00 96.75 180 SER A CA 1
ATOM 1389 C C . SER A 1 180 ? -9.502 3.497 -12.743 1.00 96.75 180 SER A C 1
ATOM 1391 O O . SER A 1 180 ? -8.589 4.171 -13.242 1.00 96.75 180 SER A O 1
ATOM 1393 N N . ILE A 1 181 ? -9.274 2.604 -11.768 1.00 96.25 181 ILE A N 1
ATOM 1394 C CA . ILE A 1 181 ? -7.930 2.261 -11.285 1.00 96.25 181 ILE A CA 1
ATOM 1395 C C . ILE A 1 181 ? -7.136 1.570 -12.393 1.00 96.25 181 ILE A C 1
ATOM 1397 O O . ILE A 1 181 ? -6.012 1.990 -12.658 1.00 96.25 181 ILE A O 1
ATOM 1401 N N . ILE A 1 182 ? -7.700 0.554 -13.054 1.00 95.00 182 ILE A N 1
ATOM 1402 C CA . ILE A 1 182 ? -7.030 -0.183 -14.135 1.00 95.00 182 ILE A CA 1
ATOM 1403 C C . ILE A 1 182 ? -6.633 0.775 -15.259 1.00 95.00 182 ILE A C 1
ATOM 1405 O O . ILE A 1 182 ? -5.462 0.826 -15.623 1.00 95.00 182 ILE A O 1
ATOM 1409 N N . THR A 1 183 ? -7.558 1.602 -15.750 1.00 94.81 183 THR A N 1
ATOM 1410 C CA . THR A 1 183 ? -7.275 2.605 -16.786 1.00 94.81 183 THR A CA 1
ATOM 1411 C C . THR A 1 183 ? -6.181 3.577 -16.348 1.00 94.81 183 THR A C 1
ATOM 1413 O O . THR A 1 183 ? -5.301 3.925 -17.132 1.00 94.81 183 THR A O 1
ATOM 1416 N N . SER A 1 184 ? -6.195 4.012 -15.086 1.00 94.94 184 SER A N 1
ATOM 1417 C CA . SER A 1 184 ? -5.168 4.922 -14.573 1.00 94.94 184 SER A CA 1
ATOM 1418 C C . SER A 1 184 ? -3.799 4.262 -14.439 1.00 94.94 184 SER A C 1
ATOM 1420 O O . SER A 1 184 ? -2.801 4.913 -14.735 1.00 94.94 184 SER A O 1
ATOM 1422 N N . LEU A 1 185 ? -3.745 2.994 -14.028 1.00 93.94 185 LEU A N 1
ATOM 1423 C CA . LEU A 1 185 ? -2.505 2.228 -13.906 1.00 93.94 185 LEU A CA 1
ATOM 1424 C C . LEU A 1 185 ? -1.913 1.873 -15.268 1.00 93.94 185 LEU A C 1
ATOM 1426 O O . LEU A 1 185 ? -0.702 1.956 -15.429 1.00 93.94 185 LEU A O 1
ATOM 1430 N N . LEU A 1 186 ? -2.741 1.526 -16.255 1.00 89.69 186 LEU A N 1
ATOM 1431 C CA . LEU A 1 186 ? -2.257 1.173 -17.591 1.00 89.69 186 LEU A CA 1
ATOM 1432 C C . LEU A 1 186 ? -1.500 2.327 -18.261 1.00 89.69 186 LEU A C 1
ATOM 1434 O O . LEU A 1 186 ? -0.510 2.073 -18.935 1.00 89.69 186 LEU A O 1
ATOM 1438 N N . ARG A 1 187 ? -1.868 3.584 -17.979 1.00 89.88 187 ARG A N 1
ATOM 1439 C CA . ARG A 1 187 ? -1.122 4.767 -18.448 1.00 89.88 187 ARG A CA 1
ATOM 1440 C C . ARG A 1 187 ? 0.317 4.849 -17.934 1.00 89.88 187 ARG A C 1
ATOM 1442 O O . ARG A 1 187 ? 1.115 5.572 -18.510 1.00 89.88 187 ARG A O 1
ATOM 1449 N N . TYR A 1 188 ? 0.680 4.150 -16.855 1.00 89.56 188 TYR A N 1
ATOM 1450 C CA . TYR A 1 188 ? 2.081 4.117 -16.422 1.00 89.56 188 TYR A CA 1
ATOM 1451 C C . TYR A 1 188 ? 2.960 3.301 -17.369 1.00 89.56 188 TYR A C 1
ATOM 1453 O O . TYR A 1 188 ? 4.147 3.600 -17.463 1.00 89.56 188 TYR A O 1
ATOM 1461 N N . LEU A 1 189 ? 2.390 2.328 -18.092 1.00 85.19 189 LEU A N 1
ATOM 1462 C CA . LEU A 1 189 ? 3.134 1.535 -19.075 1.00 85.19 189 LEU A CA 1
ATOM 1463 C C . LEU A 1 189 ? 3.630 2.402 -20.239 1.00 85.19 189 LEU A C 1
ATOM 1465 O O . LEU A 1 189 ? 4.726 2.168 -20.741 1.00 85.19 189 LEU A O 1
ATOM 1469 N N . ASP A 1 190 ? 2.880 3.446 -20.594 1.00 81.31 190 ASP A N 1
ATOM 1470 C CA . ASP A 1 190 ? 3.238 4.421 -21.632 1.00 81.31 190 ASP A CA 1
ATOM 1471 C C . ASP A 1 190 ? 4.551 5.160 -21.321 1.00 81.31 190 ASP A C 1
ATOM 1473 O O . ASP A 1 190 ? 5.290 5.552 -22.221 1.00 81.31 190 ASP A O 1
ATOM 1477 N N . THR A 1 191 ? 4.863 5.335 -20.035 1.00 86.38 191 THR A N 1
ATOM 1478 C CA . THR A 1 191 ? 6.048 6.061 -19.551 1.00 86.38 191 THR A CA 1
ATOM 1479 C C . THR A 1 191 ? 6.927 5.211 -18.634 1.00 86.38 191 THR A C 1
ATOM 1481 O O . THR A 1 191 ? 7.645 5.746 -17.787 1.00 86.38 191 THR A O 1
ATOM 1484 N N . ASP A 1 192 ? 6.853 3.885 -18.750 1.00 90.06 192 ASP A N 1
ATOM 1485 C CA . ASP A 1 192 ? 7.599 2.986 -17.872 1.00 90.06 192 ASP A CA 1
ATOM 1486 C C . ASP A 1 192 ? 9.111 3.110 -18.125 1.00 90.06 192 ASP A C 1
ATOM 1488 O O . ASP A 1 192 ? 9.575 3.194 -19.268 1.00 90.06 192 ASP A O 1
ATOM 1492 N N . SER A 1 193 ? 9.909 3.110 -17.056 1.00 88.06 193 SER A N 1
ATOM 1493 C CA . SER A 1 193 ? 11.367 3.230 -17.148 1.00 88.06 193 SER A CA 1
ATOM 1494 C C . SER A 1 193 ? 12.024 2.025 -17.824 1.00 88.06 193 SER A C 1
ATOM 1496 O O . SER A 1 193 ? 13.104 2.167 -18.396 1.00 88.06 193 SER A O 1
ATOM 1498 N N . LEU A 1 194 ? 11.366 0.862 -17.827 1.00 90.12 194 LEU A N 1
ATOM 1499 C CA . LEU A 1 194 ? 11.789 -0.316 -18.583 1.00 90.12 194 LEU A CA 1
ATOM 1500 C C . LEU A 1 194 ? 11.692 -0.101 -20.096 1.00 90.12 194 LEU A C 1
ATOM 1502 O O . LEU A 1 194 ? 12.402 -0.777 -20.840 1.00 90.12 194 LEU A O 1
ATOM 1506 N N . LEU A 1 195 ? 10.839 0.826 -20.546 1.00 85.88 195 LEU A N 1
ATOM 1507 C CA . LEU A 1 195 ? 10.544 1.088 -21.960 1.00 85.88 195 LEU A CA 1
ATOM 1508 C C . LEU A 1 195 ? 11.078 2.443 -22.446 1.00 85.88 195 LEU A C 1
ATOM 1510 O O . LEU A 1 195 ? 11.095 2.704 -23.648 1.00 85.88 195 LEU A O 1
ATOM 1514 N N . CYS A 1 196 ? 11.543 3.297 -21.535 1.00 88.12 196 CYS A N 1
ATOM 1515 C CA . CYS A 1 196 ? 12.141 4.595 -21.837 1.00 88.12 196 CYS A CA 1
ATOM 1516 C C . CYS A 1 196 ? 13.675 4.512 -21.801 1.00 88.12 196 CYS A C 1
ATOM 1518 O O . CYS A 1 196 ? 14.295 4.717 -20.755 1.00 88.12 196 CYS A O 1
ATOM 1520 N N . TRP A 1 197 ? 14.306 4.226 -22.940 1.00 88.00 197 TRP A N 1
ATOM 1521 C CA . TRP A 1 197 ? 15.768 4.129 -23.032 1.00 88.00 197 TRP A CA 1
ATOM 1522 C C . TRP A 1 197 ? 16.420 5.433 -23.494 1.00 88.00 197 TRP A C 1
ATOM 1524 O O . TRP A 1 197 ? 15.814 6.249 -24.188 1.00 88.00 197 TRP A O 1
ATOM 1534 N N . ALA A 1 198 ? 17.686 5.618 -23.118 1.00 89.19 198 ALA A N 1
ATOM 1535 C CA . ALA A 1 198 ? 18.523 6.681 -23.651 1.00 89.19 198 ALA A CA 1
ATOM 1536 C C . ALA A 1 198 ? 18.636 6.556 -25.185 1.00 89.19 198 ALA A C 1
ATOM 1538 O O . ALA A 1 198 ? 18.626 5.434 -25.700 1.00 89.19 198 ALA A O 1
ATOM 1539 N N . PRO A 1 199 ? 18.765 7.675 -25.920 1.00 87.50 199 PRO A N 1
ATOM 1540 C CA . PRO A 1 199 ? 18.983 7.634 -27.363 1.00 87.50 199 PRO A CA 1
ATOM 1541 C C . PRO A 1 199 ? 20.306 6.939 -27.703 1.00 87.50 199 PRO A C 1
ATOM 1543 O O . PRO A 1 199 ? 21.205 6.841 -26.857 1.00 87.50 199 PRO A O 1
ATOM 1546 N N . GLU A 1 200 ? 20.441 6.472 -28.945 1.00 83.88 200 GLU A N 1
ATOM 1547 C CA . GLU A 1 200 ? 21.702 5.905 -29.413 1.00 83.88 200 GLU A CA 1
ATOM 1548 C C . GLU A 1 200 ? 22.826 6.960 -29.292 1.00 83.88 200 GLU A C 1
ATOM 1550 O O . GLU A 1 200 ? 22.636 8.125 -29.672 1.00 83.88 200 GLU A O 1
ATOM 1555 N N . PRO A 1 201 ? 23.991 6.612 -28.712 1.00 79.06 201 PRO A N 1
ATOM 1556 C CA . PRO A 1 201 ? 25.107 7.540 -28.623 1.00 79.06 201 PRO A CA 1
ATOM 1557 C C . PRO A 1 201 ? 25.564 7.945 -30.027 1.00 79.06 201 PRO A C 1
ATOM 1559 O O . PRO A 1 201 ? 25.836 7.104 -30.883 1.00 79.06 201 PRO A O 1
ATOM 1562 N N . LYS A 1 202 ? 25.690 9.254 -30.255 1.00 80.12 202 LYS A N 1
ATOM 1563 C CA . LYS A 1 202 ? 26.343 9.771 -31.461 1.00 80.12 202 LYS A CA 1
ATOM 1564 C C . LYS A 1 202 ? 27.830 9.425 -31.410 1.00 80.12 202 LYS A C 1
ATOM 1566 O O . LYS A 1 202 ? 28.409 9.385 -30.327 1.00 80.12 202 LYS A O 1
ATOM 1571 N N . ALA A 1 203 ? 28.437 9.211 -32.575 1.00 75.94 203 ALA A N 1
ATOM 1572 C CA . ALA A 1 203 ? 29.885 9.076 -32.665 1.00 75.94 203 ALA A CA 1
ATOM 1573 C C . ALA A 1 203 ? 30.560 10.336 -32.101 1.00 75.94 203 ALA A C 1
ATOM 1575 O O . ALA A 1 203 ? 30.114 11.455 -32.379 1.00 75.94 203 ALA A O 1
ATOM 1576 N N . ASP A 1 204 ? 31.618 10.145 -31.314 1.00 70.00 204 ASP A N 1
ATOM 1577 C CA . ASP A 1 204 ? 32.395 11.261 -30.788 1.00 70.00 204 ASP A CA 1
ATOM 1578 C C . ASP A 1 204 ? 32.980 12.079 -31.957 1.00 70.00 204 ASP A C 1
ATOM 1580 O O . ASP A 1 204 ? 33.445 11.498 -32.947 1.00 70.00 204 ASP A O 1
ATOM 1584 N N . PRO A 1 205 ? 32.971 13.424 -31.884 1.00 72.69 205 PRO A N 1
ATOM 1585 C CA . PRO A 1 205 ? 33.626 14.254 -32.883 1.00 72.69 205 PRO A CA 1
ATOM 1586 C C . PRO A 1 205 ? 35.116 13.892 -33.013 1.00 72.69 205 PRO A C 1
ATOM 1588 O O . PRO A 1 205 ? 35.753 13.564 -32.005 1.00 72.69 205 PRO A O 1
ATOM 1591 N N . PRO A 1 206 ? 35.710 13.996 -34.217 1.00 73.00 206 PRO A N 1
ATOM 1592 C CA . PRO A 1 206 ? 37.129 13.715 -34.406 1.00 73.00 206 PRO A CA 1
ATOM 1593 C C . PRO A 1 206 ? 37.992 14.558 -33.453 1.00 73.00 2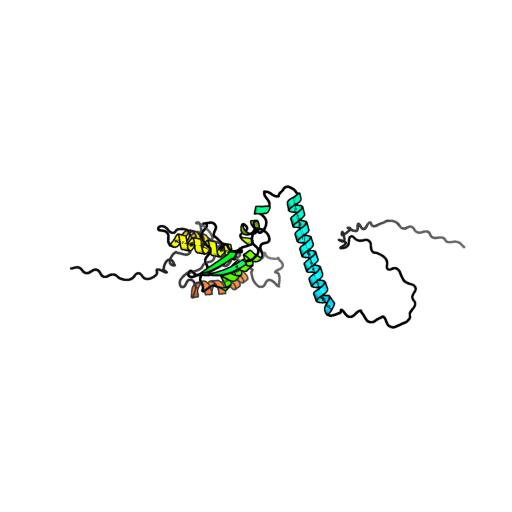06 PRO A C 1
ATOM 1595 O O . PRO A 1 206 ? 37.885 15.783 -33.447 1.00 73.00 206 PRO A O 1
ATOM 1598 N N . GLY A 1 207 ? 38.852 13.911 -32.660 1.00 67.12 207 GLY A N 1
ATOM 1599 C CA . GLY A 1 207 ? 39.803 14.581 -31.761 1.00 67.12 207 GLY A CA 1
ATOM 1600 C C . GLY A 1 207 ? 39.380 14.709 -30.292 1.00 67.12 207 GLY A C 1
ATOM 1601 O O . GLY A 1 207 ? 40.150 15.255 -29.507 1.00 67.12 207 GLY A O 1
ATOM 1602 N N . TYR A 1 208 ? 38.208 14.202 -29.893 1.00 65.75 208 TYR A N 1
ATOM 1603 C CA . TYR A 1 208 ? 37.861 14.071 -28.474 1.00 65.75 208 TYR A CA 1
ATOM 1604 C C . TYR A 1 208 ? 38.549 12.845 -27.852 1.00 65.75 208 TYR A C 1
ATOM 1606 O O . TYR A 1 208 ? 38.681 11.804 -28.499 1.00 65.75 208 TYR A O 1
ATOM 1614 N N . GLU A 1 209 ? 38.989 12.950 -26.597 1.00 61.16 209 GLU A N 1
ATOM 1615 C CA . GLU A 1 209 ? 39.557 11.814 -25.868 1.00 61.16 209 GLU A CA 1
ATOM 1616 C C . GLU A 1 209 ? 38.469 10.758 -25.645 1.00 61.16 209 GLU A C 1
ATOM 1618 O O . GLU A 1 209 ? 37.597 10.903 -24.789 1.00 61.16 209 GLU A O 1
ATOM 1623 N N . THR A 1 210 ? 38.507 9.670 -26.416 1.00 63.41 210 THR A N 1
ATOM 1624 C CA . THR A 1 210 ? 37.652 8.512 -26.158 1.00 63.41 210 THR A CA 1
ATOM 1625 C C . THR A 1 210 ? 38.002 7.972 -24.773 1.00 63.41 210 THR A C 1
ATOM 1627 O O . THR A 1 210 ? 39.117 7.490 -24.547 1.00 63.41 210 THR A O 1
ATOM 1630 N N . HIS A 1 211 ? 37.071 8.065 -23.821 1.00 60.09 211 HIS A N 1
ATOM 1631 C CA . HIS A 1 211 ? 37.261 7.493 -22.491 1.00 60.09 211 HIS A CA 1
ATOM 1632 C C . HIS A 1 211 ? 37.511 5.986 -22.631 1.00 60.09 211 HIS A C 1
ATOM 1634 O O . HIS A 1 211 ? 36.578 5.225 -22.881 1.00 60.09 211 HIS A O 1
ATOM 1640 N N . LYS A 1 212 ? 38.764 5.550 -22.444 1.00 62.41 212 LYS A N 1
ATOM 1641 C CA . LYS A 1 212 ? 39.204 4.150 -22.626 1.00 62.41 212 LYS A CA 1
ATOM 1642 C C . LYS A 1 212 ? 38.400 3.135 -21.802 1.00 62.41 212 LYS A C 1
ATOM 1644 O O . LYS A 1 212 ? 38.381 1.956 -22.131 1.00 62.41 212 LYS A O 1
ATOM 1649 N N . GLU A 1 213 ? 37.741 3.594 -20.744 1.00 65.75 213 GLU A N 1
ATOM 1650 C CA . GLU A 1 213 ? 36.963 2.773 -19.815 1.00 65.75 213 GLU A CA 1
ATOM 1651 C C . GLU A 1 213 ? 35.467 2.684 -20.170 1.00 65.75 213 GLU A C 1
ATOM 1653 O O . GLU A 1 213 ? 34.768 1.798 -19.674 1.00 65.75 213 GLU A O 1
ATOM 1658 N N . ARG A 1 214 ? 34.939 3.560 -21.041 1.00 66.50 214 ARG A N 1
ATOM 1659 C CA . ARG A 1 214 ? 33.519 3.530 -21.431 1.00 66.50 214 ARG A CA 1
ATOM 1660 C C . ARG A 1 214 ? 33.312 2.569 -22.604 1.00 66.50 214 ARG A C 1
ATOM 1662 O O . ARG A 1 214 ? 33.219 2.979 -23.753 1.00 66.50 214 ARG A O 1
ATOM 1669 N N . VAL A 1 215 ? 33.216 1.278 -22.288 1.00 76.12 215 VAL A N 1
ATOM 1670 C CA . VAL A 1 215 ? 33.055 0.194 -23.280 1.00 76.12 215 VAL A CA 1
ATOM 1671 C C . VAL A 1 215 ? 31.603 0.030 -23.759 1.00 76.12 215 VAL A C 1
ATOM 1673 O O . VAL A 1 215 ? 31.363 -0.438 -24.867 1.00 76.12 215 VAL A O 1
ATOM 1676 N N . ARG A 1 216 ? 30.619 0.406 -22.931 1.00 84.69 216 ARG A N 1
ATOM 1677 C CA . ARG A 1 216 ? 29.181 0.234 -23.198 1.00 84.69 216 ARG A CA 1
ATOM 1678 C C . ARG A 1 216 ? 28.429 1.558 -23.087 1.00 84.69 216 ARG A C 1
ATOM 1680 O O . ARG A 1 216 ? 28.750 2.395 -22.242 1.00 84.69 216 ARG A O 1
ATOM 1687 N N . SER A 1 217 ? 27.415 1.741 -23.929 1.00 87.38 217 SER A N 1
ATOM 1688 C CA . SER A 1 217 ? 26.524 2.903 -23.869 1.00 87.38 217 SER A CA 1
ATOM 1689 C C . SER A 1 217 ? 25.503 2.748 -22.740 1.00 87.38 217 SER A C 1
ATOM 1691 O O . SER A 1 217 ? 25.117 1.628 -22.401 1.00 87.38 217 SER A O 1
ATOM 1693 N N . LEU A 1 218 ? 25.012 3.861 -22.182 1.00 88.38 218 LEU A N 1
ATOM 1694 C CA . LEU A 1 218 ? 23.928 3.824 -21.190 1.00 88.38 218 LEU A CA 1
ATOM 1695 C C . LEU A 1 218 ? 22.709 3.064 -21.731 1.00 88.38 218 LEU A C 1
ATOM 1697 O O . LEU A 1 218 ? 22.144 2.235 -21.025 1.00 88.38 218 LEU A O 1
ATOM 1701 N N . ARG A 1 219 ? 22.368 3.295 -23.004 1.00 89.12 219 ARG A N 1
ATOM 1702 C CA . ARG A 1 219 ? 21.291 2.593 -23.702 1.00 89.12 219 ARG A CA 1
ATOM 1703 C C . ARG A 1 219 ? 21.482 1.077 -23.672 1.00 89.12 219 ARG A C 1
ATOM 1705 O O . ARG A 1 219 ? 20.560 0.365 -23.294 1.00 89.12 219 ARG A O 1
ATOM 1712 N N . SER A 1 220 ? 22.680 0.584 -24.001 1.00 89.94 220 SER A N 1
ATOM 1713 C CA . SER A 1 220 ? 22.964 -0.860 -23.979 1.00 89.94 220 SER A CA 1
ATOM 1714 C C . SER A 1 220 ? 22.789 -1.470 -22.584 1.00 89.94 220 SER A C 1
ATOM 1716 O O . SER A 1 220 ? 22.204 -2.540 -22.458 1.00 89.94 220 SER A O 1
ATOM 1718 N N . ILE A 1 221 ? 23.202 -0.751 -21.534 1.00 92.12 221 ILE A N 1
ATOM 1719 C CA . ILE A 1 221 ? 23.051 -1.187 -20.139 1.00 92.12 221 ILE A CA 1
ATOM 1720 C C . ILE A 1 221 ? 21.571 -1.213 -19.736 1.00 92.12 221 ILE A C 1
ATOM 1722 O O . ILE A 1 221 ? 21.127 -2.154 -19.085 1.00 92.12 221 ILE A O 1
ATOM 1726 N N . GLN A 1 222 ? 20.793 -0.199 -20.131 1.00 92.62 222 GLN A N 1
ATOM 1727 C CA . GLN A 1 222 ? 19.353 -0.147 -19.865 1.00 92.62 222 GLN A CA 1
ATOM 1728 C C . GLN A 1 222 ? 18.605 -1.295 -20.553 1.00 92.62 222 GLN A C 1
ATOM 1730 O O . GLN A 1 222 ? 17.780 -1.943 -19.915 1.00 92.62 222 GLN A O 1
ATOM 1735 N N . MET A 1 223 ? 18.926 -1.580 -21.819 1.00 91.19 223 MET A N 1
ATOM 1736 C CA . MET A 1 223 ? 18.336 -2.694 -22.568 1.00 91.19 223 MET A CA 1
ATOM 1737 C C . MET A 1 223 ? 18.660 -4.043 -21.919 1.00 91.19 223 MET A C 1
ATOM 1739 O O . MET A 1 223 ? 17.754 -4.834 -21.668 1.00 91.19 223 MET A O 1
ATOM 1743 N N . GLU A 1 224 ? 19.933 -4.279 -21.594 1.00 93.56 224 GLU A N 1
ATOM 1744 C CA . GLU A 1 224 ? 20.395 -5.504 -20.932 1.00 93.56 224 GLU A CA 1
ATOM 1745 C C . GLU A 1 224 ? 19.703 -5.712 -19.577 1.00 93.56 224 GLU A C 1
ATOM 1747 O O . GLU A 1 224 ? 19.256 -6.816 -19.273 1.00 93.56 224 GLU A O 1
ATOM 1752 N N . ALA A 1 225 ? 19.549 -4.648 -18.783 1.00 93.94 225 ALA A N 1
ATOM 1753 C CA . ALA A 1 225 ? 18.882 -4.711 -17.485 1.00 93.94 225 ALA A CA 1
ATOM 1754 C C . ALA A 1 225 ? 17.359 -4.919 -17.590 1.00 93.94 225 ALA A C 1
ATOM 1756 O O . ALA A 1 225 ? 16.775 -5.607 -16.753 1.00 93.94 225 ALA A O 1
ATOM 1757 N N . ALA A 1 226 ? 16.706 -4.334 -18.600 1.00 93.25 226 ALA A N 1
ATOM 1758 C CA . ALA A 1 226 ? 1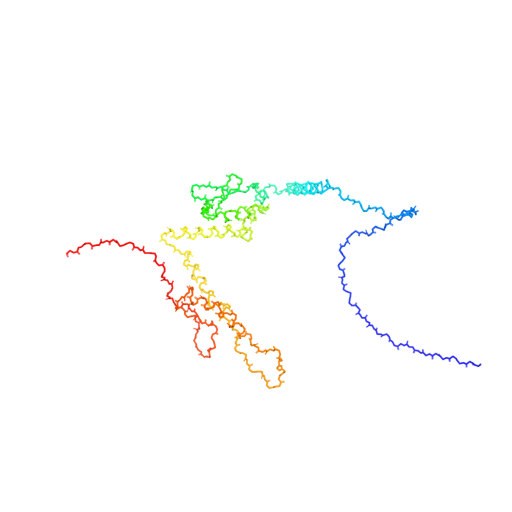5.260 -4.442 -18.792 1.00 93.25 226 ALA A CA 1
ATOM 1759 C C . ALA A 1 226 ? 14.842 -5.789 -19.402 1.00 93.25 226 ALA A C 1
ATOM 1761 O O . ALA A 1 226 ? 13.742 -6.277 -19.133 1.00 93.25 226 ALA A O 1
ATOM 1762 N N . GLN A 1 227 ? 15.710 -6.412 -20.203 1.00 92.44 227 GLN A N 1
ATOM 1763 C CA . GLN A 1 227 ? 15.375 -7.595 -20.995 1.00 92.44 227 GLN A CA 1
ATOM 1764 C C . GLN A 1 227 ? 14.841 -8.789 -20.180 1.00 92.44 227 GLN A C 1
ATOM 1766 O O . GLN A 1 227 ? 13.815 -9.332 -20.591 1.00 92.44 227 GLN A O 1
ATOM 1771 N N . PRO A 1 228 ? 15.414 -9.180 -19.021 1.00 95.94 228 PRO A N 1
ATOM 1772 C CA . PRO A 1 228 ? 14.862 -10.274 -18.216 1.00 95.94 228 PRO A CA 1
ATOM 1773 C C . PRO A 1 228 ? 13.442 -9.990 -17.715 1.00 95.94 228 PRO A C 1
ATOM 1775 O O . PRO A 1 228 ? 12.612 -10.895 -17.638 1.00 95.94 228 PRO A O 1
ATOM 1778 N N . VAL A 1 229 ? 13.148 -8.725 -17.396 1.00 94.88 229 VAL A N 1
ATOM 1779 C CA . VAL A 1 229 ? 11.822 -8.308 -16.929 1.00 94.88 229 VAL A CA 1
ATOM 1780 C C . VAL A 1 229 ? 10.831 -8.338 -18.086 1.00 94.88 229 VAL A C 1
ATOM 1782 O O . VAL A 1 229 ? 9.772 -8.945 -17.958 1.00 94.88 229 VAL A O 1
ATOM 1785 N N . ILE A 1 230 ? 11.189 -7.755 -19.233 1.00 92.12 230 ILE A N 1
ATOM 1786 C CA . ILE A 1 230 ? 10.341 -7.755 -20.433 1.00 92.12 230 ILE A CA 1
ATOM 1787 C C . ILE A 1 230 ? 10.050 -9.188 -20.887 1.00 92.12 230 ILE A C 1
ATOM 1789 O O . ILE A 1 230 ? 8.898 -9.506 -21.166 1.00 92.12 230 ILE A O 1
ATOM 1793 N N . GLN A 1 231 ? 11.058 -10.062 -20.901 1.00 93.81 231 GLN A N 1
ATOM 1794 C CA . GLN A 1 231 ? 10.891 -11.471 -21.253 1.00 93.81 231 GLN A CA 1
ATOM 1795 C C . GLN A 1 231 ? 9.929 -12.186 -20.295 1.00 93.81 231 GLN A C 1
ATOM 1797 O O . GLN A 1 231 ? 9.014 -12.877 -20.736 1.00 93.81 231 GLN A O 1
ATOM 1802 N N . TYR A 1 232 ? 10.082 -11.991 -18.982 1.00 95.31 232 TYR A N 1
ATOM 1803 C CA . TYR A 1 232 ? 9.150 -12.565 -18.011 1.00 95.31 232 TYR A CA 1
ATOM 1804 C C . TYR A 1 232 ? 7.717 -12.060 -18.233 1.00 95.31 232 TYR A C 1
ATOM 1806 O O . TYR A 1 232 ? 6.765 -12.844 -18.185 1.00 95.31 232 TYR A O 1
ATOM 1814 N N . LEU A 1 233 ? 7.556 -10.762 -18.510 1.00 93.12 233 LEU A N 1
ATOM 1815 C CA . LEU A 1 233 ? 6.253 -10.168 -18.791 1.00 93.12 233 LEU A CA 1
ATOM 1816 C C . LEU A 1 233 ? 5.612 -10.790 -20.036 1.00 93.12 233 LEU A C 1
ATOM 1818 O O . LEU A 1 233 ? 4.460 -11.203 -19.957 1.00 93.12 233 LEU A O 1
ATOM 1822 N N . THR A 1 234 ? 6.334 -10.919 -21.150 1.00 92.94 234 THR A N 1
ATOM 1823 C CA . THR A 1 234 ? 5.776 -11.447 -22.407 1.00 92.94 234 THR A CA 1
ATOM 1824 C C . THR A 1 234 ? 5.573 -12.961 -22.411 1.00 92.94 234 THR A C 1
ATOM 1826 O O . THR A 1 234 ? 4.724 -13.448 -23.150 1.00 92.94 234 THR A O 1
ATOM 1829 N N . GLU A 1 235 ? 6.301 -13.725 -21.594 1.00 95.50 235 GLU A N 1
ATOM 1830 C CA . GLU A 1 235 ? 6.153 -15.186 -21.525 1.00 95.50 235 GLU A CA 1
ATOM 1831 C C . GLU A 1 235 ? 5.146 -15.648 -20.465 1.00 95.50 235 GLU A C 1
ATOM 1833 O O . GLU A 1 235 ? 4.449 -16.645 -20.664 1.00 95.50 235 GLU A O 1
ATOM 1838 N N . ARG A 1 236 ? 5.096 -14.973 -19.308 1.00 96.38 236 ARG A N 1
ATOM 1839 C CA . ARG A 1 236 ? 4.373 -15.464 -18.119 1.00 96.38 236 ARG A CA 1
ATOM 1840 C C . ARG A 1 236 ? 3.174 -14.621 -17.731 1.00 96.38 236 ARG A C 1
ATOM 1842 O O . ARG A 1 236 ? 2.194 -15.180 -17.248 1.00 96.38 236 ARG A O 1
ATOM 1849 N N . VAL A 1 237 ? 3.261 -13.302 -17.889 1.00 94.38 237 VAL A N 1
ATOM 1850 C CA . VAL A 1 237 ? 2.217 -12.379 -17.416 1.00 94.38 237 VAL A CA 1
ATOM 1851 C C . VAL A 1 237 ? 1.236 -12.047 -18.539 1.00 94.38 237 VAL A C 1
ATOM 1853 O O . VAL A 1 237 ? 0.026 -12.122 -18.342 1.00 94.38 237 VAL A O 1
ATOM 1856 N N . TRP A 1 238 ? 1.755 -11.741 -19.728 1.00 92.31 238 TRP A N 1
ATOM 1857 C CA . TRP A 1 238 ? 1.001 -11.308 -20.902 1.00 92.31 238 TRP A CA 1
ATOM 1858 C C . TRP A 1 238 ? 1.449 -12.061 -22.168 1.00 92.31 238 TRP A C 1
ATOM 1860 O O . TRP A 1 238 ? 2.040 -11.462 -23.074 1.00 92.31 238 TRP A O 1
ATOM 1870 N N . PRO A 1 239 ? 1.172 -13.377 -22.257 1.00 93.06 239 PRO A N 1
ATOM 1871 C CA . PRO A 1 239 ? 1.514 -14.170 -23.432 1.00 93.06 239 PRO A CA 1
ATOM 1872 C C . PRO A 1 239 ? 0.840 -13.617 -24.689 1.00 93.06 239 PRO A C 1
ATOM 1874 O O . PRO A 1 239 ? -0.365 -13.371 -24.714 1.00 93.06 239 PRO A O 1
ATOM 1877 N N . GLY A 1 240 ? 1.632 -13.426 -25.745 1.00 89.81 240 GLY A N 1
ATOM 1878 C CA . GLY A 1 240 ? 1.165 -12.881 -27.023 1.00 89.81 240 GLY A CA 1
ATOM 1879 C C . GLY A 1 240 ? 1.119 -11.351 -27.097 1.00 89.81 240 GLY A C 1
ATOM 1880 O O . GLY A 1 240 ? 0.810 -10.818 -28.162 1.00 89.81 240 GLY A O 1
ATOM 1881 N N . VAL A 1 241 ? 1.466 -10.632 -26.022 1.00 89.62 241 VAL A N 1
ATOM 1882 C CA . VAL A 1 241 ? 1.595 -9.168 -26.049 1.00 89.62 241 VAL A CA 1
ATOM 1883 C C . VAL A 1 241 ? 3.003 -8.773 -26.491 1.00 89.62 241 VAL A C 1
ATOM 1885 O O . VAL A 1 241 ? 4.003 -9.246 -25.952 1.00 89.62 241 VAL A O 1
ATOM 1888 N N . LYS A 1 242 ? 3.088 -7.869 -27.473 1.00 88.06 242 LYS A N 1
ATOM 1889 C CA . LYS A 1 242 ? 4.353 -7.280 -27.922 1.00 88.06 242 LYS A CA 1
ATOM 1890 C C . LYS A 1 242 ? 4.617 -5.986 -27.157 1.00 88.06 242 LYS A C 1
ATOM 1892 O O . LYS A 1 242 ? 3.943 -4.987 -27.383 1.00 88.06 242 LYS A O 1
ATOM 1897 N N . ILE A 1 243 ? 5.628 -5.998 -26.296 1.00 87.31 243 ILE A N 1
ATOM 1898 C CA . ILE A 1 243 ? 6.087 -4.809 -25.573 1.00 87.31 243 ILE A CA 1
ATOM 1899 C C . ILE A 1 243 ? 7.156 -4.103 -26.418 1.00 87.31 243 ILE A C 1
ATOM 1901 O O . ILE A 1 243 ? 8.127 -4.731 -26.844 1.00 87.31 243 ILE A O 1
ATOM 1905 N N . VAL A 1 244 ? 6.967 -2.810 -26.688 1.00 85.19 244 VAL A N 1
ATOM 1906 C CA . VAL A 1 244 ? 7.890 -1.980 -27.478 1.00 85.19 244 VAL A CA 1
ATOM 1907 C C . VAL A 1 244 ? 8.404 -0.799 -26.649 1.00 85.19 244 VAL A C 1
ATOM 1909 O O . VAL A 1 244 ? 7.692 -0.347 -25.753 1.00 85.19 244 VAL A O 1
ATOM 1912 N N . PRO A 1 245 ? 9.613 -0.279 -26.927 1.00 84.25 245 PRO A N 1
ATOM 1913 C CA . PRO A 1 245 ? 10.107 0.930 -26.273 1.00 84.25 245 PRO A CA 1
ATOM 1914 C C . PRO A 1 245 ? 9.176 2.124 -26.524 1.00 84.25 245 PRO A C 1
ATOM 1916 O O . PRO A 1 245 ? 8.705 2.315 -27.646 1.00 84.25 245 PRO A O 1
ATOM 1919 N N . ALA A 1 246 ? 8.941 2.932 -25.490 1.00 78.19 246 ALA A N 1
ATOM 1920 C CA . ALA A 1 246 ? 8.022 4.070 -25.521 1.00 78.19 246 ALA A CA 1
ATOM 1921 C C . ALA A 1 246 ? 8.542 5.214 -26.406 1.00 78.19 246 ALA A C 1
ATOM 1923 O O . ALA A 1 246 ? 7.790 5.853 -27.140 1.00 78.19 246 ALA A O 1
ATOM 1924 N N . LEU A 1 247 ? 9.855 5.443 -26.377 1.00 68.88 247 LEU A N 1
ATOM 1925 C CA . LEU A 1 247 ? 10.532 6.427 -27.213 1.00 68.88 247 LEU A CA 1
ATOM 1926 C C . LEU A 1 247 ? 11.183 5.692 -28.384 1.00 68.88 247 LEU A C 1
ATOM 1928 O O . LEU A 1 247 ? 12.319 5.229 -28.304 1.00 68.88 247 LEU A O 1
ATOM 1932 N N . GLY A 1 248 ? 10.426 5.524 -29.466 1.00 56.53 248 GLY A N 1
ATOM 1933 C CA . GLY A 1 248 ? 10.981 5.030 -30.719 1.00 56.53 248 GLY A CA 1
ATOM 1934 C C . GLY A 1 248 ? 11.909 6.069 -31.351 1.00 56.53 248 GLY A C 1
ATOM 1935 O O . GLY A 1 248 ? 11.598 7.258 -31.373 1.00 56.53 248 GLY A O 1
ATOM 1936 N N . GLU A 1 249 ? 13.019 5.625 -31.936 1.00 51.28 249 GLU A N 1
ATOM 1937 C CA . GLU A 1 249 ? 13.691 6.399 -32.979 1.00 51.28 249 GLU A CA 1
ATOM 1938 C C . GLU A 1 249 ? 12.802 6.371 -34.227 1.00 51.28 249 GLU A C 1
ATOM 1940 O O . GLU A 1 249 ? 12.883 5.455 -35.042 1.00 51.28 249 GLU A O 1
ATOM 1945 N N . ARG A 1 250 ? 11.894 7.335 -34.376 1.00 43.38 250 ARG A N 1
ATOM 1946 C CA . ARG A 1 250 ? 11.252 7.593 -35.667 1.00 43.38 250 ARG A CA 1
ATOM 1947 C C . ARG A 1 250 ? 11.347 9.072 -35.985 1.00 43.38 250 ARG A C 1
ATOM 1949 O O . ARG A 1 250 ? 10.782 9.913 -35.295 1.00 43.38 250 ARG A O 1
ATOM 1956 N N . GLY A 1 251 ? 12.137 9.369 -37.015 1.00 41.50 251 GLY A N 1
ATOM 1957 C CA . GLY A 1 251 ? 12.085 10.657 -37.681 1.00 41.50 251 GLY A CA 1
ATOM 1958 C C . GLY A 1 251 ? 10.728 10.837 -38.351 1.00 41.50 251 GLY A C 1
ATOM 1959 O O . GLY A 1 251 ? 10.195 9.876 -38.893 1.00 41.50 251 GLY A O 1
ATOM 1960 N N . GLY A 1 252 ? 10.234 12.074 -38.317 1.00 38.44 252 GLY A N 1
ATOM 1961 C CA . GLY A 1 252 ? 9.182 12.573 -39.198 1.00 38.44 252 GLY A CA 1
ATOM 1962 C C . GLY A 1 252 ? 7.791 11.982 -38.975 1.00 38.44 252 GLY A C 1
ATOM 1963 O O . GLY A 1 252 ? 7.497 10.892 -39.443 1.00 38.44 252 GLY A O 1
ATOM 1964 N N . ASP A 1 253 ? 6.941 12.808 -38.375 1.00 35.97 253 ASP A N 1
ATOM 1965 C CA . ASP A 1 253 ? 5.483 12.821 -38.486 1.00 35.97 253 ASP A CA 1
ATOM 1966 C C . ASP A 1 253 ? 4.623 11.793 -37.718 1.00 35.97 253 ASP A C 1
ATOM 1968 O O . ASP A 1 253 ? 4.793 10.579 -37.756 1.00 35.97 253 ASP A O 1
ATOM 1972 N N . GLU A 1 254 ? 3.623 12.403 -37.070 1.00 37.00 254 GLU A N 1
ATOM 1973 C CA . GLU A 1 254 ? 2.399 11.887 -36.446 1.00 37.00 254 GLU A CA 1
ATOM 1974 C C . GLU A 1 254 ? 2.504 11.268 -35.036 1.00 37.00 254 GLU A C 1
ATOM 1976 O O . GLU A 1 254 ? 3.283 10.368 -34.735 1.00 37.00 254 GLU A O 1
ATOM 1981 N N . GLY A 1 255 ? 1.710 11.844 -34.124 1.00 39.91 255 GLY A N 1
ATOM 1982 C CA . GLY A 1 255 ? 1.799 11.686 -32.674 1.00 39.91 255 GLY A CA 1
ATOM 1983 C C . GLY A 1 255 ? 1.689 10.246 -32.172 1.00 39.91 255 GLY A C 1
ATOM 1984 O O . GLY A 1 255 ? 0.710 9.548 -32.424 1.00 39.91 255 GLY A O 1
ATOM 1985 N N . CYS A 1 256 ? 2.675 9.835 -31.374 1.00 35.84 256 CYS A N 1
ATOM 1986 C CA . CYS A 1 256 ? 2.677 8.548 -30.691 1.00 35.84 256 CYS A CA 1
ATOM 1987 C C . CYS A 1 256 ? 1.737 8.559 -29.479 1.00 35.84 256 CYS A C 1
ATOM 1989 O O . CYS A 1 256 ? 2.082 9.071 -28.414 1.00 35.84 256 CYS A O 1
ATOM 1991 N N . TYR A 1 257 ? 0.587 7.908 -29.632 1.00 36.22 257 TYR A N 1
ATOM 1992 C CA . TYR A 1 257 ? -0.035 7.163 -28.543 1.00 36.22 257 TYR A CA 1
ATOM 1993 C C . TYR A 1 257 ? 0.714 5.836 -28.380 1.00 36.22 257 TYR A C 1
ATOM 1995 O O . TYR A 1 257 ? 0.839 5.067 -29.333 1.00 36.22 257 TYR A O 1
ATOM 2003 N N . CYS A 1 258 ? 1.208 5.558 -27.178 1.00 38.88 258 CYS A N 1
ATOM 2004 C CA . CYS A 1 258 ? 1.447 4.188 -26.741 1.00 38.88 258 CYS A CA 1
ATOM 2005 C C . CYS A 1 258 ? 0.104 3.637 -26.251 1.00 38.88 258 CYS A C 1
ATOM 2007 O O . CYS A 1 258 ? -0.668 4.325 -25.590 1.00 38.88 258 CYS A O 1
ATOM 2009 N N . GLY A 1 259 ? -0.214 2.419 -26.661 1.00 39.47 259 GLY A N 1
ATOM 2010 C CA . GLY A 1 259 ? -1.369 1.686 -26.184 1.00 39.47 259 GLY A CA 1
ATOM 2011 C C . GLY A 1 259 ? -0.967 0.229 -26.105 1.00 39.47 259 GLY A C 1
ATOM 2012 O O . GLY A 1 259 ? -0.420 -0.322 -27.059 1.00 39.47 259 GLY A O 1
ATOM 2013 N N . VAL A 1 260 ? -1.213 -0.404 -24.962 1.00 42.34 260 VAL A N 1
ATOM 2014 C CA . VAL A 1 260 ? -1.320 -1.861 -24.928 1.00 42.34 260 VAL A CA 1
ATOM 2015 C C . VAL A 1 260 ? -2.529 -2.183 -25.803 1.00 42.34 260 VAL A C 1
ATOM 2017 O O . VAL A 1 260 ? -3.657 -1.961 -25.366 1.00 42.34 260 VAL A O 1
ATOM 2020 N N . ASP A 1 261 ? -2.309 -2.608 -27.052 1.00 38.78 261 ASP A N 1
ATOM 2021 C CA . ASP A 1 261 ? -3.406 -2.969 -27.952 1.00 38.78 261 ASP A CA 1
ATOM 2022 C C . ASP A 1 261 ? -4.300 -3.992 -27.243 1.00 38.78 261 ASP A C 1
ATOM 2024 O O . ASP A 1 261 ? -3.883 -5.095 -26.870 1.00 38.78 261 ASP A O 1
ATOM 2028 N N . GLY A 1 262 ? -5.525 -3.551 -26.957 1.00 40.62 262 GLY A N 1
ATOM 2029 C CA . GLY A 1 262 ? -6.450 -4.209 -26.054 1.00 40.62 262 GLY A CA 1
ATOM 2030 C C . GLY A 1 262 ? -6.831 -5.596 -26.548 1.00 40.62 262 GLY A C 1
ATOM 2031 O O . GLY A 1 262 ? -7.660 -5.745 -27.441 1.00 40.62 262 GLY A O 1
ATOM 2032 N N . ARG A 1 263 ? -6.275 -6.627 -25.908 1.00 32.88 263 ARG A N 1
ATOM 2033 C CA . ARG A 1 263 ? -6.826 -7.993 -25.930 1.00 32.88 263 ARG A CA 1
ATOM 2034 C C . ARG A 1 263 ? -6.519 -8.805 -24.668 1.00 32.88 263 ARG A C 1
ATOM 2036 O O . ARG A 1 263 ? -6.410 -10.022 -24.724 1.00 32.88 263 ARG A O 1
ATOM 2043 N N . ALA A 1 264 ? -6.422 -8.139 -23.516 1.00 33.62 264 ALA A N 1
ATOM 2044 C CA . ALA A 1 264 ? -6.315 -8.793 -22.205 1.00 33.62 264 ALA A CA 1
ATOM 2045 C C . ALA A 1 264 ? -7.544 -8.554 -21.298 1.00 33.62 264 ALA A C 1
ATOM 2047 O O . ALA A 1 264 ? -7.489 -8.805 -20.097 1.00 33.62 264 ALA A O 1
ATOM 2048 N N . ALA A 1 265 ? -8.671 -8.100 -21.859 1.00 31.31 265 ALA A N 1
ATOM 2049 C CA . ALA A 1 265 ? -9.972 -8.139 -21.192 1.00 31.31 265 ALA A CA 1
ATOM 2050 C C . ALA A 1 265 ? -10.629 -9.496 -21.486 1.00 31.31 265 ALA A C 1
ATOM 2052 O O . ALA A 1 265 ? -11.342 -9.658 -22.472 1.00 31.31 265 ALA A O 1
ATOM 2053 N N . GLY A 1 266 ? -10.305 -10.507 -20.681 1.00 29.42 266 GLY A N 1
ATOM 2054 C CA . GLY A 1 266 ? -10.776 -11.868 -20.927 1.00 29.42 266 GLY A CA 1
ATOM 2055 C C . GLY A 1 266 ? -10.475 -12.851 -19.805 1.00 29.42 266 GLY A C 1
ATOM 2056 O O . GLY A 1 266 ? -10.070 -13.971 -20.080 1.00 29.42 266 GLY A O 1
ATOM 2057 N N . VAL A 1 267 ? -10.666 -12.454 -18.546 1.00 32.34 267 VAL A N 1
ATOM 2058 C CA . VAL A 1 267 ? -10.871 -13.420 -17.453 1.00 32.34 267 VAL A CA 1
ATOM 2059 C C . VAL A 1 267 ? -12.320 -13.274 -16.999 1.00 32.34 267 VAL A C 1
ATOM 2061 O O . VAL A 1 267 ? -12.625 -12.677 -15.972 1.00 32.34 267 VAL A O 1
ATOM 2064 N N . GLY A 1 268 ? -13.224 -13.750 -17.857 1.00 26.86 268 GLY A N 1
ATOM 2065 C CA . GLY A 1 268 ? -14.637 -13.933 -17.550 1.00 26.86 268 GLY A CA 1
ATOM 2066 C C . GLY A 1 268 ? -14.833 -15.290 -16.885 1.00 26.86 268 GLY A C 1
ATOM 2067 O O . GLY A 1 268 ? -14.555 -16.330 -17.479 1.00 26.86 268 GLY A O 1
ATOM 2068 N N . VAL A 1 269 ? -15.278 -15.256 -15.635 1.00 33.53 269 VAL A N 1
ATOM 2069 C CA . VAL A 1 269 ? -15.729 -16.410 -14.856 1.00 33.53 269 VAL A CA 1
ATOM 2070 C C . VAL A 1 269 ? -16.933 -17.039 -15.567 1.00 33.53 269 VAL A C 1
ATOM 2072 O O . VAL A 1 269 ? -17.856 -16.333 -15.968 1.00 33.53 269 VAL A O 1
ATOM 2075 N N . GLY A 1 270 ? -16.893 -18.360 -15.757 1.00 30.67 270 GLY A N 1
ATOM 2076 C CA . GLY A 1 270 ? -17.909 -19.125 -16.477 1.00 30.67 270 GLY A CA 1
ATOM 2077 C C . GLY A 1 270 ? -19.307 -18.985 -15.873 1.00 30.67 270 GLY A C 1
ATOM 2078 O O . GLY A 1 270 ? -19.519 -19.274 -14.696 1.00 30.67 270 GLY A O 1
ATOM 2079 N N . GLY A 1 271 ? -20.254 -18.566 -16.713 1.00 29.48 271 GLY A N 1
ATOM 2080 C CA . GLY A 1 271 ? -21.687 -18.599 -16.448 1.00 29.48 271 GLY A CA 1
ATOM 2081 C C . GLY A 1 271 ? -22.288 -19.916 -16.930 1.00 29.48 271 GLY A C 1
ATOM 2082 O O . GLY A 1 271 ? -22.102 -20.320 -18.076 1.00 29.48 271 GLY A O 1
ATOM 2083 N N . VAL A 1 272 ? -22.969 -20.581 -16.007 1.00 35.19 272 VAL A N 1
ATOM 2084 C CA . VAL A 1 272 ? -23.707 -21.839 -16.132 1.00 35.19 272 VAL A CA 1
ATOM 2085 C C . VAL A 1 272 ? -24.733 -21.767 -17.268 1.00 35.19 272 VAL A C 1
ATOM 2087 O O . VAL A 1 272 ? -25.478 -20.798 -17.375 1.00 35.19 272 VAL A O 1
ATOM 2090 N N . GLY A 1 273 ? -24.765 -22.801 -18.111 1.00 32.25 273 GLY A N 1
ATOM 2091 C CA . GLY A 1 273 ? -25.772 -22.954 -19.155 1.00 32.25 273 GLY A CA 1
ATOM 2092 C C . GLY A 1 273 ? -27.120 -23.358 -18.566 1.00 32.25 273 GLY A C 1
ATOM 2093 O O . GLY A 1 273 ? -27.237 -24.423 -17.962 1.00 32.25 273 GLY A O 1
ATOM 2094 N N . GLU A 1 274 ? -28.135 -22.528 -18.786 1.00 35.03 274 GLU A N 1
ATOM 2095 C CA . GLU A 1 274 ? -29.538 -22.916 -18.674 1.00 35.03 274 GLU A CA 1
ATOM 2096 C C . GLU A 1 274 ? -30.094 -23.208 -20.071 1.00 35.03 274 GLU A C 1
ATOM 2098 O O . GLU A 1 274 ? -29.908 -22.446 -21.021 1.00 35.03 274 GLU A O 1
ATOM 2103 N N . GLY A 1 275 ? -30.724 -24.377 -20.190 1.00 36.72 275 GLY A N 1
ATOM 2104 C CA . GLY A 1 275 ? -31.308 -24.892 -21.417 1.00 36.72 275 GLY A CA 1
ATOM 2105 C C . GLY A 1 275 ? -32.563 -24.135 -21.844 1.00 36.72 275 GLY A C 1
ATOM 2106 O O . GLY A 1 275 ? -33.415 -23.795 -21.027 1.00 36.72 275 GLY A O 1
ATOM 2107 N N . GLY A 1 276 ? -32.694 -23.945 -23.155 1.00 31.56 276 GLY A N 1
ATOM 2108 C CA . GLY A 1 276 ? -33.922 -23.514 -23.813 1.00 31.56 276 GLY A CA 1
ATOM 2109 C C . GLY A 1 276 ? -34.435 -24.621 -24.726 1.00 31.56 276 GLY A C 1
ATOM 2110 O O . GLY A 1 276 ? -33.838 -24.905 -25.760 1.00 31.56 276 GLY A O 1
ATOM 2111 N N . VAL A 1 277 ? -35.531 -25.248 -24.307 1.00 42.66 277 VAL A N 1
ATOM 2112 C CA . VAL A 1 277 ? -36.384 -26.134 -25.105 1.00 42.66 277 VAL A CA 1
ATOM 2113 C C . VAL A 1 277 ? -37.333 -25.278 -25.948 1.00 42.66 277 VAL A C 1
ATOM 2115 O O . VAL A 1 277 ? -37.915 -24.325 -25.436 1.00 42.66 277 VAL A O 1
ATOM 2118 N N . GLY A 1 278 ? -37.541 -25.671 -27.203 1.00 37.25 278 GLY A N 1
ATOM 2119 C CA . GLY A 1 278 ? -38.640 -25.221 -28.066 1.00 37.25 278 GLY A CA 1
ATOM 2120 C C . GLY A 1 278 ? -38.195 -25.214 -29.528 1.00 37.25 278 GLY A C 1
ATOM 2121 O O . GLY A 1 278 ? -37.138 -24.675 -29.831 1.00 37.25 278 GLY A O 1
ATOM 2122 N N . GLY A 1 279 ? -38.895 -25.808 -30.486 1.00 38.50 279 GLY A N 1
ATOM 2123 C CA . GLY A 1 279 ? -40.150 -26.556 -30.526 1.00 38.50 279 GLY A CA 1
ATOM 2124 C C . GLY A 1 279 ? -40.281 -27.167 -31.921 1.00 38.50 279 GLY A C 1
ATOM 2125 O O . GLY A 1 279 ? -39.464 -26.797 -32.797 1.00 38.50 279 GLY A O 1
#

Foldseek 3Di:
DDDDDDDDDDDDDDDDDDDDDDDDPDDDDDDDDDDDPDPPPDDPPDDPDPDPVVVVVVVVVVVVVVVVVVVVVVVVCCVVPCVVPCVQWFDPADAWDWDADPQAIFIDRHNHTDAAPVRHGLGDHNVCVVLSVVQSVLSNPDGTPVLVVPCVSRVSVVVSSVVVVQVVLVPDPDRDPVVVVVVVVQVCLLVPLLQAADDDDDDDPPPDPDPPPCPDDSRRVSPVVSVVVVVCCCPPVNPPFDRHRNDDPDPDDDDDDDDRPDDPPDPDDDDDDDDDDDD

InterPro domains:
  IPR011419 ATP12, ATP synthase F1-assembly protein [PF07542] (90-233)
  IPR011419 ATP12, ATP synthase F1-assembly protein [PTHR21013] (60-243)
  IPR023335 ATP12 orthogonal Bundle domain superfamily [G3DSA:1.10.3580.10] (153-253)
  IPR042272 ATP12, ATP synthase F1-assembly protein, N-terminal [G3DSA:3.30.2180.10] (85-146)

Organism: Glarea lozoyensis (strain ATCC 74030 / MF5533) (NCBI:txid1104152)

pLDDT: mean 75.34, std 21.86, range [26.86, 98.12]

Sequence (279 aa):
MKRLIQSSALPSRNFVCHHVPLRTLHTSPPNPATIASITASGPPPKPPAPSADHVDARVARRRKQAELLKRGRDMRAVEGGKGGGTAKTKRFWKDVHVKEVEGGLQIHLDTRPLRRPNKEILTIPKSKPHLATAIALEWDLLVSAQQALRHHLIPMTSLVSRALDIIDDDASPNPSIRDSIITSLLRYLDTDSLLCWAPEPKADPPGYETHKERVRSLRSIQMEAAQPVIQYLTERVWPGVKIVPALGERGGDEGCYCGVDGRAAGVGVGGVGEGGVGG

Secondary structure (DSSP, 8-state):
------------------------S--SPP-----------SPPPPPPPPPTHHHHHHHHHHHHHHHHHHHHHHHHHHHTT-TTTSTTTB---S-EEEEEETTEEEEEETTEE-B-TTS-B-EE-TT-HHHHHHHHHHHHH-SBGGGGG-GGGSHHHHHHHHHHHHHHHHTSSS--HHHHHHHHHHTTGGG-TTT-PPPPPPPPPTTS---TT--S-HHHHHHHHHHHHHHHIIIIISTT-----SS----S-S-------S-----PPPPPPPP----